Protein AF-A0A969IBN7-F1 (afdb_monomer_lite)

Secondary structure (DSSP, 8-state):
-HHHH--STT--PPP-TT-GGGGGGT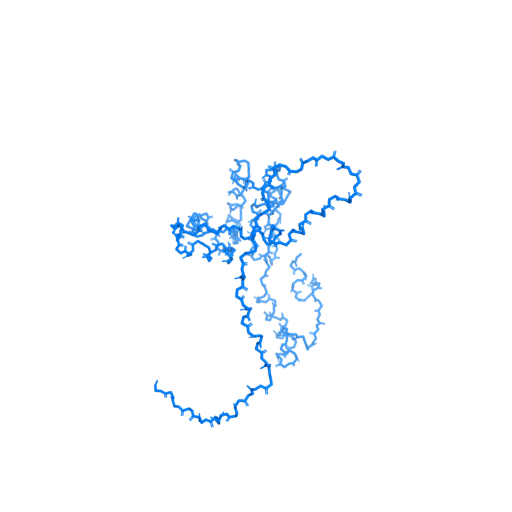SS-HHHHHHHHHHH---EEEE-SHHHHHTHHHHHT-TT--EEEE-HHHHHHHTT-TT-TTSHHHHHHHHHHHHHHHHTT-EEEEE--TTTHHHHHHTT--EEE--HHHHHHHHS----SS-------HHHHTPPPPPPPPTT------S-------PPPPPPPPPTT-------------

pLDDT: mean 79.29, std 23.89, range [29.98, 98.62]

Sequence (206 aa):
AVAAVKFGPGAARGLAAGTRPDKWGLGAKMADFTAAANAQSLVCVQIEHEEAVRNIKDILMVEGIDVFFIGPSDLSQSMGYPGNAKAPPVAKAIDETLAAIRAAGKIPGLPATADNVADVVAKGCRYIYTHVPRLIAAGAPSSSSRARLTAINWWAAYAPAAPCPAPGSRRECSQPCAATATAGAPPRAHDPRRHPKTLLQPGRWH

Structure (mmCIF, N/CA/C/O backbone):
data_AF-A0A969IBN7-F1
#
_entry.id   AF-A0A969IBN7-F1
#
loop_
_atom_site.group_PDB
_atom_site.id
_atom_site.type_symbol
_atom_site.label_atom_id
_atom_site.label_alt_id
_atom_site.label_comp_id
_atom_site.label_asym_id
_atom_site.label_entity_id
_atom_site.label_seq_id
_atom_site.pdbx_PDB_ins_code
_atom_site.Cartn_x
_atom_site.Cartn_y
_atom_site.Cartn_z
_atom_site.occupancy
_atom_site.B_iso_or_equiv
_atom_site.auth_seq_id
_atom_site.auth_comp_id
_atom_site.auth_asym_id
_atom_site.auth_atom_id
_atom_site.pdbx_PDB_model_num
ATOM 1 N N . ALA A 1 1 ? -6.282 4.443 -9.468 1.00 93.94 1 ALA A N 1
ATOM 2 C CA . ALA A 1 1 ? -4.901 3.908 -9.429 1.00 93.94 1 ALA A CA 1
ATOM 3 C C . ALA A 1 1 ? -4.691 2.781 -10.444 1.00 93.94 1 ALA A C 1
ATOM 5 O O . ALA A 1 1 ? -3.966 2.999 -11.402 1.00 93.94 1 ALA A O 1
ATOM 6 N N . VAL A 1 2 ? -5.353 1.625 -10.298 1.00 96.81 2 VAL A N 1
ATOM 7 C CA . VAL A 1 2 ? -5.152 0.433 -11.158 1.00 96.81 2 VAL A CA 1
ATOM 8 C C . VAL A 1 2 ? -5.272 0.739 -12.655 1.00 96.81 2 VAL A C 1
ATOM 10 O O . VAL A 1 2 ? -4.347 0.452 -13.412 1.00 96.81 2 VAL A O 1
ATOM 13 N N . ALA A 1 3 ? -6.352 1.409 -13.072 1.00 96.62 3 ALA A N 1
ATOM 14 C CA . ALA A 1 3 ? -6.561 1.785 -14.472 1.00 96.62 3 ALA A CA 1
ATOM 15 C C . ALA A 1 3 ? -5.402 2.616 -15.053 1.00 96.62 3 ALA A C 1
ATOM 17 O O . ALA A 1 3 ? -5.048 2.439 -16.210 1.00 96.62 3 ALA A O 1
ATOM 18 N N . ALA A 1 4 ? -4.757 3.477 -14.262 1.00 96.75 4 ALA A N 1
ATOM 19 C CA . ALA A 1 4 ? -3.632 4.289 -14.734 1.00 96.75 4 ALA A CA 1
ATOM 20 C C . ALA A 1 4 ? -2.345 3.473 -14.968 1.00 96.75 4 ALA A C 1
ATOM 22 O O . ALA A 1 4 ? -1.444 3.933 -15.666 1.00 96.75 4 ALA A O 1
ATOM 23 N N . VAL A 1 5 ? -2.243 2.272 -14.388 1.00 96.50 5 VAL A N 1
ATOM 24 C CA . VAL A 1 5 ? -1.047 1.415 -14.454 1.00 96.50 5 VAL A CA 1
ATOM 25 C C . VAL A 1 5 ? -1.176 0.319 -15.511 1.00 96.50 5 VAL A C 1
ATOM 27 O O . VAL A 1 5 ? -0.173 -0.061 -16.124 1.00 96.50 5 VAL A O 1
ATOM 30 N N . LYS A 1 6 ? -2.381 -0.213 -15.716 1.00 95.81 6 LYS A N 1
ATOM 31 C CA . LYS A 1 6 ? -2.612 -1.344 -16.621 1.00 95.81 6 LYS A CA 1
ATOM 32 C C . LYS A 1 6 ? -2.919 -0.871 -18.048 1.00 95.81 6 LYS A C 1
ATOM 34 O O . LYS A 1 6 ? -3.366 0.249 -18.259 1.00 95.81 6 LYS A O 1
ATOM 39 N N . PHE A 1 7 ? -2.666 -1.731 -19.024 1.00 95.62 7 PHE A N 1
ATOM 40 C CA . PHE A 1 7 ? -3.088 -1.610 -20.417 1.00 95.62 7 PHE A CA 1
ATOM 41 C C . PHE A 1 7 ? -4.356 -2.432 -20.671 1.00 95.62 7 PHE A C 1
ATOM 43 O O . PHE A 1 7 ? -4.580 -3.436 -19.994 1.00 95.62 7 PHE A O 1
ATOM 50 N N . GLY A 1 8 ? -5.126 -2.059 -21.693 1.00 93.00 8 GLY A N 1
ATOM 51 C CA . GLY A 1 8 ? -6.311 -2.794 -22.148 1.00 93.00 8 GLY A CA 1
ATOM 52 C C . GLY A 1 8 ? -7.618 -2.010 -21.978 1.00 93.00 8 GLY A C 1
ATOM 53 O O . GLY A 1 8 ? -7.596 -0.868 -21.513 1.00 93.00 8 GLY A O 1
ATOM 54 N N . PRO A 1 9 ? -8.760 -2.596 -22.378 1.00 91.06 9 PRO A N 1
ATOM 55 C CA . PRO A 1 9 ? -10.070 -1.963 -22.240 1.00 91.06 9 PRO A CA 1
ATOM 56 C C . PRO A 1 9 ? -10.361 -1.554 -20.790 1.00 91.06 9 PRO A C 1
ATOM 58 O O . PRO A 1 9 ? -10.109 -2.321 -19.865 1.00 91.06 9 PRO A O 1
ATOM 61 N N . GLY A 1 10 ? -10.875 -0.338 -20.588 1.00 84.88 10 GLY A N 1
ATOM 62 C CA . GLY A 1 10 ? -11.151 0.208 -19.251 1.00 84.88 10 GLY A CA 1
ATOM 63 C C . GLY A 1 10 ? -9.916 0.698 -18.484 1.00 84.88 10 GLY A C 1
ATOM 64 O O . GLY A 1 10 ? -10.054 1.262 -17.399 1.00 84.88 10 GLY A O 1
ATOM 65 N N . ALA A 1 11 ? -8.714 0.536 -19.043 1.00 92.75 11 ALA A N 1
ATOM 66 C CA . ALA A 1 11 ? -7.499 1.110 -18.495 1.00 92.75 11 ALA A CA 1
ATOM 67 C C . ALA A 1 11 ? -7.179 2.473 -19.135 1.00 92.75 11 ALA A C 1
ATOM 69 O O . ALA A 1 11 ? -7.602 2.783 -20.246 1.00 92.75 11 ALA A O 1
ATOM 70 N N . ALA A 1 12 ? -6.427 3.299 -18.415 1.00 93.94 12 ALA A N 1
ATOM 71 C CA . ALA A 1 12 ? -6.080 4.670 -18.779 1.00 93.94 12 ALA A CA 1
ATOM 72 C C . ALA A 1 12 ? -4.603 4.835 -19.181 1.00 93.94 12 ALA A C 1
ATOM 74 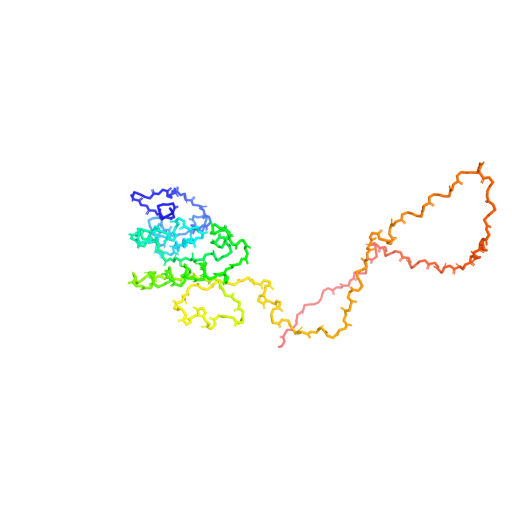O O . ALA A 1 12 ? -4.184 5.935 -19.542 1.00 93.94 12 ALA A O 1
ATOM 75 N N . ARG A 1 13 ? -3.787 3.772 -19.116 1.00 94.88 13 ARG A N 1
ATOM 76 C CA . ARG A 1 13 ? -2.380 3.849 -19.522 1.00 94.88 13 ARG A CA 1
ATOM 77 C C . ARG A 1 13 ? -2.255 3.935 -21.043 1.00 94.88 13 ARG A C 1
ATOM 79 O O . ARG A 1 13 ? -2.612 3.002 -21.759 1.00 94.88 13 ARG A O 1
ATOM 86 N N . GLY A 1 14 ? -1.690 5.041 -21.521 1.00 92.75 14 GLY A N 1
ATOM 87 C CA . GLY A 1 14 ? -1.411 5.254 -22.940 1.00 92.75 14 GLY A CA 1
ATOM 88 C C . GLY A 1 14 ? -0.326 4.320 -23.482 1.00 92.75 14 GLY A C 1
ATOM 89 O O . GLY A 1 14 ? 0.664 4.036 -22.803 1.00 92.75 14 GLY A O 1
ATOM 90 N N . LEU A 1 15 ? -0.508 3.866 -24.722 1.00 92.12 15 LEU A N 1
ATOM 91 C CA . LEU A 1 15 ? 0.471 3.064 -25.453 1.00 92.12 15 LEU A CA 1
ATOM 92 C C . LEU A 1 15 ? 1.469 3.967 -26.174 1.00 92.12 15 LEU A C 1
ATOM 94 O O . LEU A 1 15 ? 1.078 4.862 -26.919 1.00 92.12 15 LEU A O 1
ATOM 98 N N . ALA A 1 16 ? 2.758 3.700 -25.978 1.00 89.00 16 ALA A N 1
ATOM 99 C CA . ALA A 1 16 ? 3.836 4.401 -26.661 1.00 89.00 16 ALA A CA 1
ATOM 100 C C . ALA A 1 16 ? 4.970 3.424 -26.994 1.00 89.00 16 ALA A C 1
ATOM 102 O O . ALA A 1 16 ? 5.594 2.851 -26.095 1.00 89.00 16 ALA A O 1
ATOM 103 N N . ALA A 1 17 ? 5.226 3.251 -28.292 1.00 84.94 17 ALA A N 1
ATOM 104 C CA . ALA A 1 17 ? 6.356 2.475 -28.789 1.00 84.94 17 ALA A CA 1
ATOM 105 C C . ALA A 1 17 ? 7.671 3.224 -28.555 1.00 84.94 17 ALA A C 1
ATOM 107 O O . ALA A 1 17 ? 7.696 4.456 -28.537 1.00 84.94 17 ALA A O 1
ATOM 108 N N . GLY A 1 18 ? 8.770 2.488 -28.386 1.00 87.56 18 GLY A N 1
ATOM 109 C CA . GLY A 1 18 ? 10.085 3.124 -28.310 1.00 87.56 18 GLY A CA 1
ATOM 110 C C . GLY A 1 18 ? 10.396 3.761 -26.956 1.00 87.56 18 GLY A C 1
ATOM 111 O O . GLY A 1 18 ? 11.328 4.548 -26.859 1.00 87.56 18 GLY A O 1
ATOM 112 N N . THR A 1 19 ? 9.634 3.458 -25.904 1.00 93.19 19 THR A N 1
ATOM 113 C CA . THR A 1 19 ? 9.868 4.008 -24.559 1.00 93.19 19 THR A CA 1
ATOM 114 C C . THR A 1 19 ? 10.886 3.178 -23.771 1.00 93.19 19 THR A C 1
ATOM 116 O O . THR A 1 19 ? 11.180 2.033 -24.114 1.00 93.19 19 THR A O 1
ATOM 119 N N . ARG A 1 20 ? 11.429 3.732 -22.674 1.00 95.19 20 ARG A N 1
ATOM 120 C CA . ARG A 1 20 ? 12.401 3.028 -21.813 1.00 95.19 20 ARG A CA 1
ATOM 121 C C . ARG A 1 20 ? 11.903 1.652 -21.343 1.00 95.19 20 ARG A C 1
ATOM 123 O O . ARG A 1 20 ? 12.692 0.711 -21.408 1.00 95.19 20 ARG A O 1
ATOM 130 N N . PRO A 1 21 ? 10.645 1.498 -20.874 1.00 91.94 21 PRO A N 1
ATOM 131 C CA . PRO A 1 21 ? 10.134 0.189 -20.464 1.00 91.94 21 PRO A CA 1
ATOM 132 C C . PRO A 1 21 ? 10.072 -0.824 -21.615 1.00 91.94 21 PRO A C 1
ATOM 134 O O . PRO A 1 21 ? 10.273 -2.010 -21.385 1.00 91.94 21 PRO A O 1
ATOM 137 N N . ASP A 1 22 ? 9.864 -0.349 -22.844 1.00 91.50 22 ASP A N 1
ATOM 138 C CA . ASP A 1 22 ? 9.859 -1.137 -24.084 1.00 91.50 22 ASP A CA 1
ATOM 139 C C . ASP A 1 22 ? 11.272 -1.283 -24.699 1.00 91.50 22 ASP A C 1
ATOM 141 O O . ASP A 1 22 ? 11.450 -1.518 -25.892 1.00 91.50 22 ASP A O 1
ATOM 145 N N . LYS A 1 23 ? 12.327 -1.091 -23.893 1.00 93.31 23 LYS A N 1
ATOM 146 C CA . LYS A 1 23 ? 13.735 -1.158 -24.328 1.00 93.31 23 LYS A CA 1
ATOM 147 C C . LYS A 1 23 ? 14.023 -0.303 -25.571 1.00 93.31 23 LYS A C 1
ATOM 149 O O . LYS A 1 23 ? 14.736 -0.736 -26.472 1.00 93.31 23 LYS A O 1
ATOM 154 N N . TRP A 1 24 ? 13.454 0.900 -25.628 1.00 92.81 24 TRP A N 1
ATOM 155 C CA . TRP A 1 24 ? 13.601 1.817 -26.764 1.00 92.81 24 TRP A CA 1
ATOM 156 C C . TRP A 1 24 ? 13.108 1.237 -28.100 1.00 92.81 24 TRP A C 1
ATOM 158 O O . TRP A 1 24 ? 13.613 1.598 -29.158 1.00 92.81 24 TRP A O 1
ATOM 168 N N . GLY A 1 25 ? 12.118 0.336 -28.064 1.00 89.06 25 GLY A N 1
ATOM 169 C CA . GLY A 1 25 ? 11.551 -0.298 -29.260 1.00 89.06 25 GLY A CA 1
ATOM 170 C C . GLY A 1 25 ? 12.380 -1.475 -29.775 1.00 89.06 25 GLY A C 1
ATOM 171 O O . GLY A 1 25 ? 12.027 -2.086 -30.777 1.00 89.06 25 GLY A O 1
ATOM 172 N N . LEU A 1 26 ? 13.461 -1.821 -29.068 1.00 92.69 26 LEU A N 1
ATOM 173 C CA . LEU A 1 26 ? 14.244 -3.044 -29.270 1.00 92.69 26 LEU A CA 1
ATOM 174 C C . LEU A 1 26 ? 13.700 -4.208 -28.417 1.00 92.69 26 LEU A C 1
ATOM 176 O O . LEU A 1 26 ? 14.365 -5.230 -28.243 1.00 92.69 26 LEU A O 1
ATOM 180 N N . GLY A 1 27 ? 12.533 -4.005 -27.800 1.00 87.06 27 GLY A N 1
ATOM 181 C CA . GLY A 1 27 ? 11.849 -4.949 -26.933 1.00 87.06 27 GLY A CA 1
ATOM 182 C C . GLY A 1 27 ? 11.072 -6.031 -27.682 1.00 87.06 27 GLY A C 1
ATOM 183 O O . GLY A 1 27 ? 11.338 -6.357 -28.837 1.00 87.06 27 GLY A O 1
ATOM 184 N N . ALA A 1 28 ? 10.117 -6.630 -26.973 1.00 88.56 28 ALA A N 1
ATOM 185 C CA . ALA A 1 28 ? 9.192 -7.597 -27.553 1.00 88.56 28 ALA A CA 1
ATOM 186 C C . ALA A 1 28 ? 8.162 -6.895 -28.456 1.00 88.56 28 ALA A C 1
ATOM 188 O O . ALA A 1 28 ? 8.112 -5.668 -28.540 1.00 88.56 28 ALA A O 1
ATOM 189 N N . LYS A 1 29 ? 7.289 -7.667 -29.114 1.00 93.31 29 LYS A N 1
ATOM 190 C CA . LYS A 1 29 ? 6.142 -7.072 -29.811 1.00 93.31 29 LYS A CA 1
ATOM 191 C C . LYS A 1 29 ? 5.269 -6.329 -28.801 1.00 93.31 29 LYS A C 1
ATOM 193 O O . LYS A 1 29 ? 5.139 -6.755 -27.656 1.00 93.31 29 LYS A O 1
ATOM 198 N N . MET A 1 30 ? 4.607 -5.262 -29.247 1.00 92.00 30 MET A N 1
ATOM 199 C CA . MET A 1 30 ? 3.798 -4.414 -28.362 1.00 92.00 30 MET A CA 1
ATOM 200 C C . MET A 1 30 ? 2.735 -5.207 -27.582 1.00 92.00 30 MET A C 1
ATOM 202 O O . MET A 1 30 ? 2.533 -4.965 -26.397 1.00 92.00 30 MET A O 1
ATOM 206 N N . ALA A 1 31 ? 2.103 -6.205 -28.210 1.00 93.19 31 ALA A N 1
ATOM 207 C CA . ALA A 1 31 ? 1.153 -7.089 -27.531 1.00 93.19 31 ALA A CA 1
ATOM 208 C C . ALA A 1 31 ? 1.805 -7.832 -26.347 1.00 93.19 31 ALA A C 1
ATOM 210 O O . ALA A 1 31 ? 1.306 -7.758 -25.224 1.00 93.19 31 ALA A O 1
ATOM 211 N N . ASP A 1 32 ? 2.966 -8.449 -26.572 1.00 93.88 32 ASP A N 1
ATOM 212 C CA . ASP A 1 32 ? 3.718 -9.174 -25.542 1.00 93.88 32 ASP A CA 1
ATOM 213 C C . ASP A 1 32 ? 4.205 -8.228 -24.437 1.00 93.88 32 ASP A C 1
ATOM 215 O O . ASP A 1 32 ? 4.109 -8.547 -23.252 1.00 93.88 32 ASP A O 1
ATOM 219 N N . PHE A 1 33 ? 4.675 -7.033 -24.813 1.00 94.31 33 PHE A N 1
ATOM 220 C CA . PHE A 1 33 ? 5.078 -5.997 -23.866 1.00 94.31 33 PHE A CA 1
ATOM 221 C C . PHE A 1 33 ? 3.917 -5.588 -22.957 1.00 94.31 33 PHE A C 1
ATOM 223 O O . PHE A 1 33 ? 4.084 -5.557 -21.742 1.00 94.31 33 PHE A O 1
ATOM 230 N N . THR A 1 34 ? 2.738 -5.292 -23.511 1.00 95.00 34 THR A N 1
ATOM 231 C CA . THR A 1 34 ? 1.587 -4.855 -22.703 1.00 95.00 34 THR A CA 1
ATOM 232 C C . THR A 1 34 ? 1.102 -5.943 -21.749 1.00 95.00 34 THR A C 1
ATOM 234 O O . THR A 1 34 ? 0.816 -5.646 -20.587 1.00 95.00 34 THR A O 1
ATOM 237 N N . ALA A 1 35 ? 1.083 -7.204 -22.194 1.00 94.94 35 ALA A N 1
ATOM 238 C CA . ALA A 1 35 ? 0.742 -8.346 -21.353 1.00 94.94 35 ALA A CA 1
ATOM 239 C C . ALA A 1 35 ? 1.764 -8.538 -20.219 1.00 94.94 35 ALA A C 1
ATOM 241 O O . ALA A 1 35 ? 1.383 -8.622 -19.049 1.00 94.94 35 ALA A O 1
ATOM 242 N N . ALA A 1 36 ? 3.062 -8.523 -20.542 1.00 94.88 36 ALA A N 1
ATOM 243 C CA . ALA A 1 36 ? 4.133 -8.631 -19.554 1.00 94.88 36 ALA A CA 1
ATOM 244 C C . ALA A 1 36 ? 4.115 -7.457 -18.565 1.00 94.88 36 ALA A C 1
ATOM 246 O O . ALA A 1 36 ? 4.169 -7.664 -17.355 1.00 94.88 36 ALA A O 1
ATOM 247 N N . ALA A 1 37 ? 3.960 -6.227 -19.057 1.00 94.94 37 ALA A N 1
ATOM 248 C CA . ALA A 1 37 ? 3.874 -5.033 -18.229 1.00 94.94 37 ALA A CA 1
ATOM 249 C C . ALA A 1 37 ? 2.677 -5.102 -17.274 1.00 94.94 37 ALA A C 1
ATOM 251 O O . ALA A 1 37 ? 2.823 -4.756 -16.103 1.00 94.94 37 ALA A O 1
ATOM 252 N N . ASN A 1 38 ? 1.517 -5.585 -17.723 1.00 95.88 38 ASN A N 1
ATOM 253 C CA . ASN A 1 38 ? 0.363 -5.788 -16.850 1.00 95.88 38 ASN A CA 1
ATOM 254 C C . ASN A 1 38 ? 0.639 -6.815 -15.749 1.00 95.88 38 ASN A C 1
ATOM 256 O O . ASN A 1 38 ? 0.287 -6.556 -14.596 1.00 95.88 38 ASN A O 1
ATOM 260 N N . ALA A 1 39 ? 1.283 -7.933 -16.088 1.00 95.56 39 ALA A N 1
ATOM 261 C CA . ALA A 1 39 ? 1.615 -9.000 -15.145 1.00 95.56 39 ALA A CA 1
ATOM 262 C C . ALA A 1 39 ? 2.719 -8.607 -14.145 1.00 95.56 39 ALA A C 1
ATOM 264 O O . ALA A 1 39 ? 2.734 -9.098 -13.022 1.00 95.56 39 ALA A O 1
ATOM 265 N N . GLN A 1 40 ? 3.638 -7.723 -14.542 1.00 95.38 40 GLN A N 1
ATOM 266 C CA . GLN A 1 40 ? 4.817 -7.346 -13.752 1.00 95.38 40 GLN A CA 1
ATOM 267 C C . GLN A 1 40 ? 4.677 -6.004 -13.022 1.00 95.38 40 GLN A C 1
ATOM 269 O O . GLN A 1 40 ? 5.515 -5.670 -12.186 1.00 95.38 40 GLN A O 1
ATOM 274 N N . SER A 1 41 ? 3.651 -5.208 -13.331 1.00 95.81 41 SER A N 1
ATOM 275 C CA . SER A 1 41 ? 3.419 -3.934 -12.643 1.00 95.81 41 SER A CA 1
ATOM 276 C C . SER A 1 41 ? 2.704 -4.160 -11.318 1.00 95.81 41 SER A C 1
ATOM 278 O O . SER A 1 41 ? 1.550 -4.593 -11.321 1.00 95.81 41 SER A O 1
ATOM 280 N N . LEU A 1 42 ? 3.363 -3.779 -10.224 1.00 96.31 42 LEU A N 1
ATOM 281 C CA . LEU A 1 42 ? 2.811 -3.783 -8.871 1.00 96.31 42 LEU A CA 1
ATOM 282 C C . LEU A 1 42 ? 2.035 -2.488 -8.591 1.00 96.31 42 LEU A C 1
ATOM 284 O O . LEU A 1 42 ? 2.550 -1.389 -8.807 1.00 96.31 42 LEU A O 1
ATOM 288 N N . VAL A 1 43 ? 0.813 -2.613 -8.076 1.00 98.00 43 VAL A N 1
ATOM 289 C CA . VAL A 1 43 ? -0.011 -1.503 -7.589 1.00 98.00 43 VAL A CA 1
ATOM 290 C C . VAL A 1 43 ? -0.060 -1.550 -6.065 1.00 98.00 43 VAL A C 1
ATOM 292 O O . VAL A 1 43 ? -0.718 -2.399 -5.466 1.00 98.00 43 VAL A O 1
ATOM 295 N N . CYS A 1 44 ? 0.629 -0.601 -5.439 1.00 98.06 44 CYS A N 1
ATOM 296 C CA . CYS A 1 44 ? 0.596 -0.372 -3.999 1.00 98.06 44 CYS A CA 1
ATOM 297 C C . CYS A 1 44 ? -0.225 0.887 -3.711 1.00 98.06 44 CYS A C 1
ATOM 299 O O . CYS A 1 44 ? 0.028 1.931 -4.317 1.00 98.06 44 CYS A O 1
ATOM 301 N N . VAL A 1 45 ? -1.197 0.798 -2.804 1.00 98.19 45 VAL A N 1
ATOM 302 C CA . VAL A 1 45 ? -1.969 1.954 -2.327 1.00 98.19 45 VAL A CA 1
ATOM 303 C C . VAL A 1 45 ? -1.604 2.272 -0.885 1.00 98.19 45 VAL A C 1
ATOM 305 O O . VAL A 1 45 ? -1.397 1.360 -0.083 1.00 98.19 45 VAL A O 1
ATOM 308 N N . GLN A 1 46 ? -1.539 3.562 -0.558 1.00 98.19 46 GLN A N 1
ATOM 309 C CA . GLN A 1 46 ? -1.318 4.021 0.808 1.00 98.19 46 GLN A CA 1
ATOM 310 C C . GLN A 1 46 ? -2.652 4.277 1.513 1.00 98.19 46 GLN A C 1
ATOM 312 O O . GLN A 1 46 ? -3.500 5.018 1.021 1.00 98.19 46 GLN A O 1
ATOM 317 N N . ILE A 1 47 ? -2.827 3.656 2.674 1.00 98.44 47 ILE A N 1
ATOM 318 C CA . ILE A 1 47 ? -3.922 3.866 3.614 1.00 98.44 47 ILE A CA 1
ATOM 319 C C . ILE A 1 47 ? -3.368 4.758 4.722 1.00 98.44 47 ILE A C 1
ATOM 321 O O . ILE A 1 47 ? -2.770 4.291 5.690 1.00 98.44 47 ILE A O 1
ATOM 325 N N . GLU A 1 48 ? -3.484 6.064 4.521 1.00 97.62 48 GLU A N 1
ATOM 326 C CA . GLU A 1 48 ? -2.796 7.067 5.345 1.00 97.62 48 GLU A CA 1
ATOM 327 C C . GLU A 1 48 ? -3.702 8.232 5.758 1.00 97.62 48 GLU A C 1
ATOM 329 O O . GLU A 1 48 ? -3.246 9.262 6.243 1.00 97.62 48 GLU A O 1
ATOM 334 N N . HIS A 1 49 ? -5.009 8.060 5.575 1.00 98.31 49 HIS A N 1
ATOM 335 C CA . HIS A 1 49 ? -6.019 9.026 5.977 1.00 98.31 49 HIS A CA 1
ATOM 336 C C . HIS A 1 49 ? -7.122 8.325 6.764 1.00 98.31 49 HIS A C 1
ATOM 338 O O . HIS A 1 49 ? -7.506 7.203 6.425 1.00 98.31 49 HIS A O 1
ATOM 344 N N . GLU A 1 50 ? -7.670 8.988 7.781 1.00 98.06 50 GLU A N 1
ATOM 345 C CA . GLU A 1 50 ? -8.751 8.435 8.606 1.00 98.06 50 GLU A CA 1
ATOM 346 C C . GLU A 1 50 ? -9.958 7.994 7.753 1.00 98.06 50 GLU A C 1
ATOM 348 O O . GLU A 1 50 ? -10.552 6.942 7.985 1.00 98.06 50 GLU A O 1
ATOM 353 N N . GLU A 1 51 ? -10.282 8.749 6.702 1.00 98.38 51 GLU A N 1
ATOM 354 C CA . GLU A 1 51 ? -11.332 8.382 5.749 1.00 98.38 51 GLU A CA 1
ATOM 355 C C . GLU A 1 51 ? -11.033 7.075 5.001 1.00 98.38 51 GLU A C 1
ATOM 357 O O . GLU A 1 51 ? -11.927 6.250 4.819 1.00 98.38 51 GLU A O 1
ATOM 362 N N . ALA A 1 52 ? -9.776 6.838 4.619 1.00 98.12 52 ALA A N 1
ATOM 363 C CA . ALA A 1 52 ? -9.381 5.593 3.967 1.00 98.12 52 ALA A CA 1
ATOM 364 C C . ALA A 1 52 ? -9.511 4.393 4.920 1.00 98.12 52 ALA A C 1
ATOM 366 O O . ALA A 1 52 ? -9.929 3.318 4.495 1.00 98.12 52 ALA A O 1
ATOM 367 N N . VAL A 1 53 ? -9.219 4.583 6.213 1.00 98.31 53 VAL A N 1
ATOM 368 C CA . VAL A 1 53 ? -9.444 3.556 7.244 1.00 98.31 53 VAL A CA 1
ATOM 369 C C . VAL A 1 53 ? -10.935 3.242 7.383 1.00 98.31 53 VAL A C 1
ATOM 371 O O . VAL A 1 53 ? -11.311 2.071 7.403 1.00 98.31 53 VAL A O 1
ATOM 374 N N . ARG A 1 54 ? -11.808 4.261 7.408 1.00 98.19 54 ARG A N 1
ATOM 375 C CA . ARG A 1 54 ? -13.269 4.056 7.460 1.00 98.19 54 ARG A CA 1
ATOM 376 C C . ARG A 1 54 ? -13.798 3.289 6.245 1.00 98.19 54 ARG A C 1
ATOM 378 O O . ARG A 1 54 ? -14.661 2.430 6.401 1.00 98.19 54 ARG A O 1
ATOM 385 N N . ASN A 1 55 ? -13.241 3.556 5.066 1.00 98.31 55 ASN A N 1
ATOM 386 C CA . ASN A 1 55 ? -13.647 2.940 3.801 1.00 98.31 55 ASN A CA 1
ATOM 387 C C . ASN A 1 55 ? -12.843 1.677 3.442 1.00 98.31 55 ASN A C 1
ATOM 389 O O . ASN A 1 55 ? -12.929 1.195 2.313 1.00 98.31 55 ASN A O 1
ATOM 393 N N . ILE A 1 56 ? -12.064 1.110 4.373 1.00 98.31 56 ILE A N 1
ATOM 394 C CA . ILE A 1 56 ? -11.119 0.027 4.060 1.00 98.31 56 ILE A CA 1
ATOM 395 C C . ILE A 1 56 ? -11.786 -1.172 3.379 1.00 98.31 56 ILE A C 1
ATOM 397 O O . ILE A 1 56 ? -11.211 -1.749 2.461 1.00 98.31 56 ILE A O 1
ATOM 401 N N . LYS A 1 57 ? -13.016 -1.524 3.775 1.00 97.50 57 LYS A N 1
ATOM 402 C CA . LYS A 1 57 ? -13.755 -2.653 3.192 1.00 97.50 57 LYS A CA 1
ATOM 403 C C . LYS A 1 57 ? -13.976 -2.474 1.693 1.00 97.50 57 LYS A C 1
ATOM 405 O O . LYS A 1 57 ? -13.705 -3.403 0.943 1.00 97.50 57 LYS A O 1
ATOM 410 N N . ASP A 1 58 ? -14.380 -1.284 1.264 1.00 98.19 58 ASP A N 1
ATOM 411 C CA . ASP A 1 58 ? -14.635 -0.994 -0.148 1.00 98.19 58 ASP A CA 1
ATOM 412 C C . ASP A 1 58 ? -13.327 -0.947 -0.943 1.00 98.19 58 ASP A C 1
ATOM 414 O O . ASP A 1 58 ? -13.244 -1.476 -2.050 1.00 98.19 58 ASP A O 1
ATOM 418 N N . ILE A 1 59 ? -12.264 -0.391 -0.352 1.00 98.31 59 ILE A N 1
ATOM 419 C CA . ILE A 1 59 ? -10.939 -0.338 -0.987 1.00 98.31 59 ILE A CA 1
ATOM 420 C C . ILE A 1 59 ? -10.389 -1.760 -1.202 1.00 98.31 59 ILE A C 1
ATOM 422 O O . ILE A 1 59 ? -9.810 -2.037 -2.253 1.00 98.31 59 ILE A O 1
ATOM 426 N N . LEU A 1 60 ? -10.603 -2.687 -0.258 1.00 98.31 60 LEU A N 1
ATOM 427 C CA . LEU A 1 60 ? -10.180 -4.093 -0.378 1.00 98.31 60 LEU A CA 1
ATOM 428 C C . LEU A 1 60 ? -10.882 -4.848 -1.519 1.00 98.31 6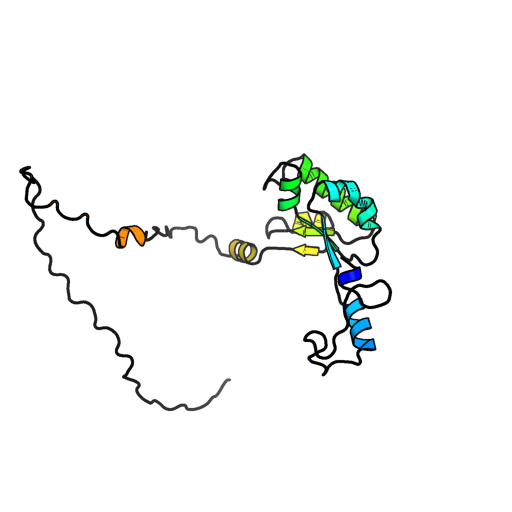0 LEU A C 1
ATOM 430 O O . LEU A 1 60 ? -10.323 -5.826 -2.025 1.00 98.31 60 LEU A O 1
ATOM 434 N N . MET A 1 61 ? -12.071 -4.396 -1.931 1.00 97.75 61 MET A N 1
ATOM 435 C CA . MET A 1 61 ? -12.828 -4.983 -3.042 1.00 97.75 61 MET A CA 1
ATOM 436 C C . MET A 1 61 ? -12.298 -4.562 -4.417 1.00 97.75 61 MET A C 1
ATOM 438 O O . MET A 1 61 ? -12.662 -5.171 -5.420 1.00 97.75 61 MET A O 1
ATOM 442 N N . VAL A 1 62 ? -11.431 -3.547 -4.492 1.00 97.06 62 VAL A N 1
ATOM 443 C CA . VAL A 1 62 ? -10.884 -3.078 -5.768 1.00 97.06 62 VAL A CA 1
ATOM 444 C C . VAL A 1 62 ? -9.902 -4.105 -6.332 1.00 97.06 62 VAL A C 1
ATOM 446 O O . VAL A 1 62 ? -8.841 -4.385 -5.765 1.00 97.06 62 VAL A O 1
ATOM 449 N N . GLU A 1 63 ? -10.243 -4.654 -7.494 1.00 94.69 63 GLU A N 1
ATOM 450 C CA . GLU A 1 63 ? -9.395 -5.600 -8.210 1.00 94.69 63 GLU A CA 1
ATOM 451 C C . GLU A 1 63 ? -8.131 -4.936 -8.768 1.00 94.69 63 GLU A C 1
ATOM 453 O O . GLU A 1 63 ? -8.136 -3.788 -9.210 1.00 94.69 63 GLU A O 1
ATOM 458 N N . GLY A 1 64 ? -7.025 -5.685 -8.763 1.00 95.06 64 GLY A N 1
ATOM 459 C CA . GLY A 1 64 ? -5.739 -5.236 -9.299 1.00 95.06 64 GLY A CA 1
ATOM 460 C C . GLY A 1 64 ? -4.897 -4.368 -8.360 1.00 95.06 64 GLY A C 1
ATOM 461 O O . GLY A 1 64 ? -3.850 -3.890 -8.793 1.00 95.06 64 GLY A O 1
ATOM 462 N N . ILE A 1 65 ? -5.320 -4.160 -7.105 1.00 98.06 65 ILE A N 1
ATOM 463 C CA . ILE A 1 65 ? -4.444 -3.664 -6.032 1.00 98.06 65 ILE A CA 1
ATOM 464 C C . ILE A 1 65 ? -3.697 -4.852 -5.419 1.00 98.06 65 ILE A C 1
ATOM 466 O O . ILE A 1 65 ? -4.320 -5.797 -4.928 1.00 98.06 65 ILE A O 1
ATOM 470 N N . ASP A 1 66 ? -2.368 -4.778 -5.417 1.00 97.31 66 ASP A N 1
ATOM 471 C CA . ASP A 1 66 ? -1.497 -5.846 -4.924 1.00 97.31 66 ASP A CA 1
ATOM 472 C C . ASP A 1 66 ? -1.144 -5.659 -3.443 1.00 97.31 66 ASP A C 1
ATOM 474 O O . ASP A 1 66 ? -1.143 -6.622 -2.677 1.00 97.31 66 ASP A O 1
ATOM 478 N N . VAL A 1 67 ? -0.854 -4.419 -3.028 1.00 98.31 67 VAL A N 1
ATOM 479 C CA . VAL A 1 67 ? -0.386 -4.087 -1.672 1.00 98.31 67 VAL A CA 1
ATOM 480 C C . VAL A 1 67 ? -1.212 -2.954 -1.073 1.00 98.31 67 VAL A C 1
ATOM 482 O O . VAL A 1 67 ? -1.424 -1.920 -1.706 1.00 98.31 67 VAL A O 1
ATOM 485 N N . PHE A 1 68 ? -1.612 -3.141 0.182 1.00 98.62 68 PHE A N 1
ATOM 486 C CA . PHE A 1 68 ? -2.310 -2.159 1.004 1.00 98.62 68 PHE A CA 1
ATOM 487 C C . PHE A 1 68 ? -1.351 -1.710 2.103 1.00 98.62 68 PHE A C 1
ATOM 489 O O . PHE A 1 68 ? -1.174 -2.379 3.124 1.00 98.62 68 PHE A O 1
ATOM 496 N N . PHE A 1 69 ? -0.652 -0.613 1.840 1.00 98.62 69 PHE A N 1
ATOM 497 C CA . PHE A 1 69 ? 0.396 -0.098 2.705 1.00 98.62 69 PHE A CA 1
ATOM 498 C C . PHE A 1 69 ? -0.177 0.946 3.655 1.00 98.62 69 PHE A C 1
ATOM 500 O O . PHE A 1 69 ? -0.835 1.873 3.209 1.00 98.62 69 PHE A O 1
ATOM 507 N N . ILE A 1 70 ? 0.076 0.842 4.954 1.00 98.44 70 ILE A N 1
ATOM 508 C CA . ILE A 1 70 ? -0.353 1.858 5.919 1.00 98.44 70 ILE A CA 1
ATOM 509 C C . ILE A 1 70 ? 0.800 2.829 6.152 1.00 98.44 70 ILE A C 1
ATOM 511 O O . ILE A 1 70 ? 1.889 2.400 6.534 1.00 98.44 70 ILE A O 1
ATOM 515 N N . GLY A 1 71 ? 0.550 4.125 5.950 1.00 97.12 71 GLY A N 1
ATOM 516 C CA . GLY A 1 71 ? 1.486 5.215 6.236 1.00 97.12 71 GLY A CA 1
ATOM 517 C C . GLY A 1 71 ? 1.234 5.799 7.631 1.00 97.12 71 GLY A C 1
ATOM 518 O O . GLY A 1 71 ? 0.346 6.636 7.774 1.00 97.12 71 GLY A O 1
ATOM 519 N N . PRO A 1 72 ? 1.969 5.400 8.691 1.00 96.75 72 PRO A N 1
ATOM 520 C CA . PRO A 1 72 ? 1.587 5.738 10.063 1.00 96.75 72 PRO A CA 1
ATOM 521 C C . PRO A 1 72 ? 1.777 7.220 10.393 1.00 96.75 72 PRO A C 1
ATOM 523 O O . PRO A 1 72 ? 1.036 7.757 11.211 1.00 96.75 72 PRO A O 1
ATOM 526 N N . SER A 1 73 ? 2.761 7.880 9.770 1.00 95.19 73 SER A N 1
ATOM 527 C CA . SER A 1 73 ? 3.025 9.309 9.966 1.00 95.19 73 SER A CA 1
ATOM 528 C C . SER A 1 73 ? 1.847 10.152 9.481 1.00 95.19 73 SER A C 1
ATOM 530 O O . SER A 1 73 ? 1.257 10.884 10.275 1.00 95.19 73 SER A O 1
ATOM 532 N N . ASP A 1 74 ? 1.453 9.986 8.221 1.00 97.44 74 ASP A N 1
ATOM 533 C CA . ASP A 1 74 ? 0.348 10.733 7.621 1.00 97.44 74 ASP A CA 1
ATOM 534 C C . ASP A 1 74 ? -1.009 10.314 8.208 1.00 97.44 74 ASP A C 1
ATOM 536 O O . ASP A 1 74 ? -1.839 11.176 8.502 1.00 97.44 74 ASP A O 1
ATOM 540 N N . LEU A 1 75 ? -1.191 9.026 8.544 1.00 98.31 75 LEU A N 1
ATOM 541 C CA . LEU A 1 75 ? -2.386 8.573 9.263 1.00 98.31 75 LEU A CA 1
ATOM 542 C C . LEU A 1 75 ? -2.510 9.280 10.613 1.00 98.31 75 LEU A C 1
ATOM 544 O O . LEU A 1 75 ? -3.567 9.828 10.922 1.00 98.31 75 LEU A O 1
ATOM 548 N N . SER A 1 76 ? -1.423 9.327 11.389 1.00 98.31 76 SER A N 1
ATOM 549 C CA . SER A 1 76 ? -1.418 10.016 12.679 1.00 98.31 76 SER A CA 1
ATOM 550 C C . SER A 1 76 ? -1.758 11.498 12.527 1.00 98.31 76 SER A C 1
ATOM 552 O O . SER A 1 76 ? -2.559 12.016 13.298 1.00 98.31 76 SER A O 1
ATOM 554 N N . GLN A 1 77 ? -1.251 12.160 11.484 1.00 98.06 77 GLN A N 1
ATOM 555 C CA . GLN A 1 77 ? -1.601 13.543 11.174 1.00 98.06 77 GLN A CA 1
ATOM 556 C C . GLN A 1 77 ? -3.086 13.702 10.827 1.00 98.06 77 GLN A C 1
ATOM 558 O O . GLN A 1 77 ? -3.735 14.584 11.384 1.00 98.06 77 GLN A O 1
ATOM 563 N N . SER A 1 78 ? -3.639 12.839 9.970 1.00 98.12 78 SER A N 1
ATOM 564 C CA . SER A 1 78 ? -5.057 12.895 9.584 1.00 98.12 78 SER A CA 1
ATOM 565 C C . SER A 1 78 ? -6.015 12.686 10.761 1.00 98.12 78 SER A C 1
ATOM 567 O O . SER A 1 78 ? -7.097 13.260 10.780 1.00 98.12 78 SER A O 1
ATOM 569 N N . MET A 1 79 ? -5.594 11.911 11.764 1.00 98.19 79 MET A N 1
ATOM 570 C CA . MET A 1 79 ? -6.374 11.609 12.966 1.00 98.19 79 MET A CA 1
ATOM 571 C C . MET A 1 79 ? -6.174 12.634 14.097 1.00 98.19 79 MET A C 1
ATOM 573 O O . MET A 1 79 ? -6.694 12.439 15.193 1.00 98.19 79 MET A O 1
ATOM 577 N N . GLY A 1 80 ? -5.399 13.703 13.873 1.00 98.12 80 GLY A N 1
ATOM 578 C CA . GLY A 1 80 ? -5.144 14.747 14.875 1.00 98.12 80 GLY A CA 1
ATOM 579 C C . GLY A 1 80 ? -3.990 14.460 15.848 1.00 98.12 80 GLY A C 1
ATOM 580 O O . GLY A 1 80 ? -3.866 15.128 16.871 1.00 98.12 80 GLY A O 1
ATOM 581 N N . TYR A 1 81 ? -3.117 13.503 15.529 1.00 98.00 81 TYR A N 1
ATOM 582 C CA . TYR A 1 81 ? -1.946 13.093 16.317 1.00 98.00 81 TYR A CA 1
ATOM 583 C C . TYR A 1 81 ? -0.637 13.228 15.514 1.00 98.00 81 TYR A C 1
ATOM 585 O O . TYR A 1 81 ? 0.077 12.239 15.342 1.00 98.00 81 TYR A O 1
ATOM 593 N N . PRO A 1 82 ? -0.292 14.419 14.991 1.00 96.38 82 PRO A N 1
ATOM 594 C CA . PRO A 1 82 ? 0.813 14.585 14.047 1.00 96.38 82 PRO A CA 1
ATOM 595 C C . PRO A 1 82 ? 2.137 14.028 14.588 1.00 96.38 82 PRO A C 1
ATOM 597 O O . PRO A 1 82 ? 2.618 14.427 15.648 1.00 96.38 82 PRO A O 1
ATOM 600 N N . GLY A 1 83 ? 2.724 13.084 13.848 1.00 91.44 83 GLY A N 1
ATOM 601 C CA . GLY A 1 83 ? 3.997 12.443 14.189 1.00 91.44 83 GLY A CA 1
ATOM 602 C C . GLY A 1 83 ? 3.916 11.390 15.302 1.00 91.44 83 GLY A C 1
ATOM 603 O O . GLY A 1 83 ? 4.942 10.800 15.645 1.00 91.44 83 GLY A O 1
ATOM 604 N N . ASN A 1 84 ? 2.729 11.113 15.853 1.00 96.12 84 ASN A N 1
ATOM 605 C CA . ASN A 1 84 ? 2.538 10.157 16.941 1.00 96.12 84 ASN A CA 1
ATOM 606 C C . ASN A 1 84 ? 1.690 8.950 16.515 1.00 96.12 84 ASN A C 1
ATOM 608 O O . ASN A 1 84 ? 0.557 8.760 16.956 1.00 96.12 84 ASN A O 1
ATOM 612 N N . ALA A 1 85 ? 2.287 8.065 15.718 1.00 94.50 85 ALA A N 1
ATOM 613 C CA . ALA A 1 85 ? 1.669 6.799 15.317 1.00 94.50 85 ALA A CA 1
ATOM 614 C C . ALA A 1 85 ? 1.410 5.817 16.481 1.00 94.50 85 ALA A C 1
ATOM 616 O O . ALA A 1 85 ? 0.697 4.832 16.309 1.00 94.50 85 ALA A O 1
ATOM 617 N N . LYS A 1 86 ? 1.994 6.066 17.663 1.00 95.56 86 LYS A N 1
ATOM 618 C CA . LYS A 1 86 ? 1.791 5.255 18.875 1.00 95.56 86 LYS A CA 1
ATOM 619 C C . LYS A 1 86 ? 0.622 5.745 19.730 1.00 95.56 86 LYS A C 1
ATOM 621 O O . LYS A 1 86 ? 0.302 5.096 20.724 1.00 95.56 86 LYS A O 1
ATOM 626 N N . ALA A 1 87 ? -0.004 6.873 19.380 1.00 97.81 87 ALA A N 1
ATOM 627 C CA . ALA A 1 87 ? -1.210 7.328 20.057 1.00 97.81 87 ALA A CA 1
ATOM 628 C C . ALA A 1 87 ? -2.263 6.201 20.029 1.00 97.81 87 ALA A C 1
ATOM 630 O O . ALA A 1 87 ? -2.464 5.616 18.961 1.00 97.81 87 ALA A O 1
ATOM 631 N N . PRO A 1 88 ? -2.942 5.884 21.152 1.00 98.31 88 PRO A N 1
ATOM 632 C CA . PRO A 1 88 ? -3.834 4.725 21.219 1.00 98.31 88 PRO A CA 1
ATOM 633 C C . PRO A 1 88 ? -4.881 4.654 20.094 1.00 98.31 88 PRO A C 1
ATOM 635 O O . PRO A 1 88 ? -5.055 3.568 19.540 1.00 98.31 88 PRO A O 1
ATOM 638 N N . PRO A 1 89 ? -5.521 5.767 19.673 1.00 98.06 89 PRO A N 1
ATOM 639 C CA . PRO A 1 89 ? -6.459 5.736 18.549 1.00 98.06 89 PRO A CA 1
ATOM 640 C C . PRO A 1 89 ? -5.797 5.372 17.216 1.00 98.06 89 PRO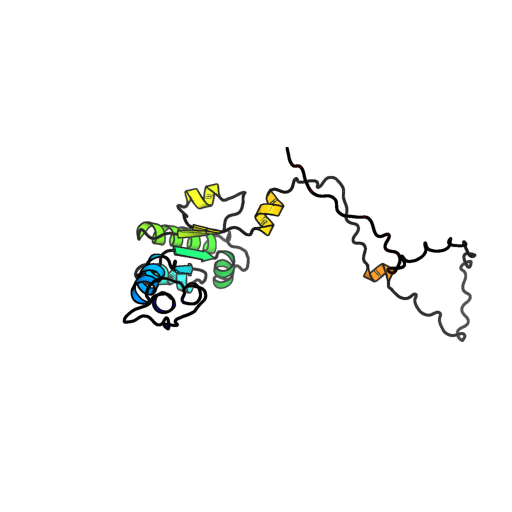 A C 1
ATOM 642 O O . PRO A 1 89 ? -6.357 4.595 16.448 1.00 98.06 89 PRO A O 1
ATOM 645 N N . VAL A 1 90 ? -4.589 5.882 16.958 1.00 98.38 90 VAL A N 1
ATOM 646 C CA . VAL A 1 90 ? -3.846 5.620 15.716 1.00 98.38 90 VAL A CA 1
ATOM 647 C C . VAL A 1 90 ? -3.326 4.186 15.690 1.00 98.38 90 VAL A C 1
ATOM 649 O O . VAL A 1 90 ? -3.510 3.485 14.701 1.00 98.38 90 VAL A O 1
ATOM 652 N N . ALA A 1 91 ? -2.729 3.717 16.788 1.00 97.81 91 ALA A N 1
ATOM 653 C CA . ALA A 1 91 ? -2.244 2.344 16.904 1.00 97.81 91 ALA A CA 1
ATOM 654 C C . ALA A 1 91 ? -3.382 1.330 16.711 1.00 97.81 91 ALA A C 1
ATOM 656 O O . ALA A 1 91 ? -3.231 0.374 15.951 1.00 97.81 91 ALA A O 1
ATOM 657 N N . LYS A 1 92 ? -4.547 1.591 17.322 1.00 98.25 92 LYS A N 1
ATOM 658 C CA . LYS A 1 92 ? -5.759 0.791 17.129 1.00 98.25 92 LYS A CA 1
ATOM 659 C C . LYS A 1 92 ? -6.203 0.781 15.664 1.00 98.25 92 LYS A C 1
ATOM 661 O O . LYS A 1 92 ? -6.419 -0.295 15.115 1.00 98.25 92 LYS A O 1
ATOM 666 N N . ALA A 1 93 ? -6.283 1.948 15.021 1.00 98.44 93 ALA A N 1
ATOM 667 C CA . ALA A 1 93 ? -6.658 2.049 13.611 1.00 98.44 93 ALA A CA 1
ATOM 668 C C . ALA A 1 93 ? -5.697 1.271 12.696 1.00 98.44 93 ALA A C 1
ATOM 670 O O . ALA A 1 93 ? -6.144 0.578 11.782 1.00 98.44 93 ALA A O 1
ATOM 671 N N . ILE A 1 94 ? -4.387 1.332 12.962 1.00 98.31 94 ILE A N 1
ATOM 672 C CA . ILE A 1 94 ? -3.377 0.546 12.242 1.00 98.31 94 ILE A CA 1
ATOM 673 C C . ILE A 1 94 ? -3.656 -0.950 12.414 1.00 98.31 94 ILE A C 1
ATOM 675 O O . ILE A 1 94 ? -3.763 -1.664 11.420 1.00 98.31 94 ILE A O 1
ATOM 679 N N . ASP A 1 95 ? -3.798 -1.430 13.649 1.00 98.12 95 ASP A N 1
ATOM 680 C CA . ASP A 1 95 ? -3.956 -2.861 13.923 1.00 98.12 95 ASP A CA 1
ATOM 681 C C . ASP A 1 95 ? -5.265 -3.429 13.347 1.00 98.12 95 ASP A C 1
ATOM 683 O O . ASP A 1 95 ? -5.255 -4.512 12.751 1.00 98.12 95 ASP A O 1
ATOM 687 N N . GLU A 1 96 ? -6.368 -2.681 13.439 1.00 98.31 96 GLU A N 1
ATOM 688 C CA . GLU A 1 96 ? -7.660 -3.039 12.837 1.00 98.31 96 GLU A CA 1
ATOM 689 C C . GLU A 1 96 ? -7.589 -3.065 11.305 1.00 98.31 96 GLU A C 1
ATOM 691 O O . GLU A 1 96 ? -8.074 -4.007 10.674 1.00 98.31 96 GLU A O 1
ATOM 696 N N . THR A 1 97 ? -6.921 -2.082 10.696 1.00 98.56 97 THR A N 1
ATOM 697 C CA . THR A 1 97 ? -6.733 -2.020 9.238 1.00 98.56 97 THR A CA 1
ATOM 698 C C . THR A 1 97 ? -5.875 -3.185 8.748 1.00 98.56 97 THR A C 1
ATOM 700 O O . THR A 1 97 ? -6.242 -3.860 7.786 1.00 98.56 97 THR A O 1
ATOM 703 N N . LEU A 1 98 ? -4.764 -3.489 9.431 1.00 98.50 98 LEU A N 1
ATOM 704 C CA . LEU A 1 98 ? -3.927 -4.648 9.111 1.00 98.50 98 LEU A CA 1
ATOM 705 C C . LEU A 1 98 ? -4.724 -5.953 9.223 1.00 98.50 98 LEU A C 1
ATOM 707 O O . LEU A 1 98 ? -4.614 -6.815 8.352 1.00 98.50 98 LEU A O 1
ATOM 711 N N . ALA A 1 99 ? -5.545 -6.100 10.267 1.00 98.31 99 ALA A N 1
ATOM 712 C CA . ALA A 1 99 ? -6.406 -7.266 10.432 1.00 98.31 99 ALA A CA 1
ATOM 713 C C . ALA A 1 99 ? -7.426 -7.403 9.295 1.00 98.31 99 ALA A C 1
ATOM 715 O O . ALA A 1 99 ? -7.571 -8.499 8.754 1.00 98.31 99 ALA A O 1
ATOM 716 N N . ALA A 1 100 ? -8.069 -6.307 8.884 1.00 98.44 100 ALA A N 1
ATOM 717 C CA . ALA A 1 100 ? -9.006 -6.299 7.763 1.00 98.44 100 ALA A CA 1
ATOM 718 C C . ALA A 1 100 ? -8.330 -6.700 6.440 1.00 98.44 100 ALA A C 1
ATOM 720 O O . ALA A 1 100 ? -8.846 -7.557 5.722 1.00 98.44 100 ALA A O 1
ATOM 721 N N . ILE A 1 101 ? -7.144 -6.149 6.151 1.00 98.56 101 ILE A N 1
ATOM 722 C CA . ILE A 1 101 ? -6.361 -6.494 4.953 1.00 98.56 101 ILE A CA 1
ATOM 723 C C . ILE A 1 101 ? -6.029 -7.994 4.939 1.00 98.56 101 ILE A C 1
ATOM 725 O O . ILE A 1 101 ? -6.241 -8.664 3.925 1.00 98.56 101 ILE A O 1
ATOM 729 N N . ARG A 1 102 ? -5.553 -8.543 6.068 1.00 98.00 102 ARG A N 1
ATOM 730 C CA . ARG A 1 102 ? -5.235 -9.977 6.186 1.00 98.00 102 ARG A CA 1
ATOM 731 C C . ARG A 1 102 ? -6.473 -10.855 6.031 1.00 98.00 102 ARG A C 1
ATOM 733 O O . ARG A 1 102 ? -6.409 -11.860 5.330 1.00 98.00 102 ARG A O 1
ATOM 740 N N . ALA A 1 103 ? -7.588 -10.479 6.655 1.00 97.94 103 ALA A N 1
ATOM 741 C CA . ALA A 1 103 ? -8.841 -11.226 6.568 1.00 97.94 103 ALA A CA 1
ATOM 742 C C . ALA A 1 103 ? -9.380 -11.295 5.129 1.00 97.94 103 ALA A C 1
ATOM 744 O O . ALA A 1 103 ? -9.958 -12.304 4.741 1.00 97.94 103 ALA A O 1
ATOM 745 N N . ALA A 1 104 ? -9.129 -10.264 4.317 1.00 97.75 104 ALA A N 1
ATOM 746 C CA . ALA A 1 104 ? -9.460 -10.245 2.893 1.00 97.75 104 ALA A CA 1
ATOM 747 C C . ALA A 1 104 ? -8.455 -11.008 2.000 1.00 97.75 104 ALA A C 1
ATOM 749 O O . ALA A 1 104 ? -8.568 -10.969 0.774 1.00 97.75 104 ALA A O 1
ATOM 750 N N . GLY A 1 105 ? -7.440 -11.662 2.581 1.00 96.88 105 GLY A N 1
ATOM 751 C CA . GLY A 1 105 ? -6.393 -12.362 1.832 1.00 96.88 105 GLY A CA 1
ATOM 752 C C . GLY A 1 105 ? -5.475 -11.432 1.030 1.00 96.88 105 GLY A C 1
ATOM 753 O O . GLY A 1 105 ? -4.792 -11.885 0.111 1.00 96.88 105 GLY A O 1
ATOM 754 N N . LYS A 1 106 ? -5.467 -10.130 1.341 1.00 97.88 106 LYS A N 1
ATOM 755 C CA . LYS A 1 106 ? -4.648 -9.117 0.665 1.00 97.88 106 LYS A CA 1
ATOM 756 C C . LYS A 1 106 ? -3.315 -8.926 1.389 1.00 97.88 106 LYS A C 1
ATOM 758 O O . LYS A 1 106 ? -3.131 -9.401 2.508 1.00 97.88 106 LYS A O 1
ATOM 763 N N . ILE A 1 107 ? -2.362 -8.249 0.747 1.00 98.31 107 ILE A N 1
ATOM 764 C CA . ILE A 1 107 ? -1.014 -8.058 1.294 1.00 98.31 107 ILE A CA 1
ATOM 765 C C . ILE A 1 107 ? -0.942 -6.746 2.087 1.00 98.31 107 ILE A C 1
ATOM 767 O O . ILE A 1 107 ? -0.982 -5.674 1.476 1.00 98.31 107 ILE A O 1
ATOM 771 N N . PRO A 1 108 ? -0.781 -6.798 3.422 1.00 98.50 108 PRO A N 1
ATOM 772 C CA . PRO A 1 108 ? -0.524 -5.605 4.208 1.00 98.50 108 PRO A CA 1
ATOM 773 C C . PRO A 1 108 ? 0.941 -5.182 4.118 1.00 98.50 108 PRO A C 1
ATOM 775 O O . PRO A 1 108 ? 1.863 -6.014 4.110 1.00 98.50 108 PRO A O 1
ATOM 778 N N . GLY A 1 109 ? 1.140 -3.868 4.110 1.00 98.38 109 GLY A N 1
ATOM 779 C CA . GLY A 1 109 ? 2.447 -3.253 4.238 1.00 98.38 109 GLY A CA 1
ATOM 780 C C . GLY A 1 109 ? 2.501 -2.190 5.328 1.00 98.38 109 GLY A C 1
ATOM 781 O O . GLY A 1 109 ? 1.507 -1.534 5.630 1.00 98.38 109 GLY A O 1
ATOM 782 N N . LEU A 1 110 ? 3.675 -2.047 5.934 1.00 97.81 110 LEU A N 1
ATOM 783 C CA . LEU A 1 110 ? 3.934 -1.096 7.013 1.00 97.81 110 LEU A CA 1
ATOM 784 C C . LEU A 1 110 ? 5.430 -0.738 7.010 1.00 97.81 110 LEU A C 1
ATOM 786 O O . LEU A 1 110 ? 6.259 -1.597 6.681 1.00 97.81 110 LEU A O 1
ATOM 790 N N . PRO A 1 111 ? 5.819 0.498 7.369 1.00 96.69 111 PRO A N 1
ATOM 791 C CA . PRO A 1 111 ? 7.221 0.809 7.580 1.00 96.69 111 PRO A CA 1
ATOM 792 C C . PRO A 1 111 ? 7.773 0.088 8.816 1.00 96.69 111 PRO A C 1
ATOM 794 O O . PRO A 1 111 ? 7.089 -0.047 9.831 1.00 96.69 111 PRO A O 1
ATOM 797 N N . ALA A 1 112 ? 9.044 -0.296 8.753 1.00 95.31 112 ALA A N 1
ATOM 798 C CA . ALA A 1 112 ? 9.798 -0.836 9.876 1.00 95.31 112 ALA A CA 1
ATOM 799 C C . ALA A 1 112 ? 11.188 -0.191 9.981 1.00 95.31 112 ALA A C 1
ATOM 801 O O . ALA A 1 112 ? 11.764 0.298 9.005 1.00 95.31 112 ALA A O 1
ATOM 802 N N . THR A 1 113 ? 11.741 -0.207 11.185 1.00 93.12 113 THR A N 1
ATOM 803 C CA . THR A 1 113 ? 13.155 0.035 11.478 1.00 93.12 113 THR A CA 1
ATOM 804 C C . THR A 1 113 ? 13.830 -1.287 11.836 1.00 93.12 113 THR A C 1
ATOM 806 O O . THR A 1 113 ? 13.166 -2.314 11.980 1.00 93.12 113 THR A O 1
ATOM 809 N N . ALA A 1 114 ? 15.155 -1.266 12.000 1.00 90.31 114 ALA A N 1
ATOM 810 C CA . ALA A 1 114 ? 15.897 -2.433 12.475 1.00 90.31 114 ALA A CA 1
ATOM 811 C C . ALA A 1 114 ? 15.356 -2.958 13.821 1.00 90.31 114 ALA A C 1
ATOM 813 O O . ALA A 1 114 ? 15.304 -4.165 14.029 1.00 90.31 114 ALA A O 1
ATOM 814 N N . ASP A 1 115 ? 14.882 -2.057 14.685 1.00 90.94 115 ASP A N 1
ATOM 815 C CA . ASP A 1 115 ? 14.453 -2.396 16.045 1.00 90.94 115 ASP A CA 1
ATOM 816 C C . ASP A 1 115 ? 13.070 -3.054 16.118 1.00 90.94 115 ASP A C 1
ATOM 818 O O . ASP A 1 115 ? 12.789 -3.766 17.076 1.00 90.94 115 ASP A O 1
ATOM 822 N N . ASN A 1 116 ? 12.185 -2.803 15.146 1.00 93.50 116 ASN A N 1
ATOM 823 C CA . ASN A 1 116 ? 10.784 -3.240 15.221 1.00 93.50 116 ASN A CA 1
ATOM 824 C C . ASN A 1 116 ? 10.346 -4.152 14.068 1.00 93.50 116 ASN A C 1
ATOM 826 O O . ASN A 1 116 ? 9.174 -4.518 13.993 1.00 93.50 116 ASN A O 1
ATOM 830 N N . VAL A 1 117 ? 11.253 -4.527 13.161 1.00 95.44 117 VAL A N 1
ATOM 831 C CA . VAL A 1 117 ? 10.909 -5.359 11.998 1.00 95.44 117 VAL A CA 1
ATOM 832 C C . VAL A 1 117 ? 10.277 -6.691 12.404 1.00 95.44 117 VAL A C 1
ATOM 834 O O . VAL A 1 117 ? 9.335 -7.130 11.749 1.00 95.44 117 VAL A O 1
ATOM 837 N N . ALA A 1 118 ? 10.722 -7.294 13.511 1.00 96.12 118 ALA A N 1
ATOM 838 C CA . ALA A 1 118 ? 10.139 -8.527 14.035 1.00 96.12 118 ALA A CA 1
ATOM 839 C C . ALA A 1 118 ? 8.659 -8.347 14.410 1.00 96.12 118 ALA A C 1
ATOM 841 O O . ALA A 1 118 ? 7.829 -9.165 14.018 1.00 96.12 118 ALA A O 1
ATOM 842 N N . ASP A 1 119 ? 8.310 -7.243 15.075 1.00 96.00 119 ASP A N 1
ATOM 843 C CA . ASP A 1 119 ? 6.925 -6.926 15.436 1.00 96.00 119 ASP A CA 1
ATOM 844 C C . ASP A 1 119 ? 6.070 -6.684 14.189 1.00 96.00 119 ASP A C 1
ATOM 846 O O . ASP A 1 119 ? 4.935 -7.150 14.093 1.00 96.00 119 ASP A O 1
ATOM 850 N N . VAL A 1 120 ? 6.619 -5.974 13.199 1.00 96.88 120 VAL A N 1
ATOM 851 C CA . VAL A 1 120 ? 5.930 -5.701 11.930 1.00 96.88 120 VAL A CA 1
ATOM 852 C C . VAL A 1 120 ? 5.653 -7.000 11.165 1.00 96.88 120 VAL A C 1
ATOM 854 O O . VAL A 1 120 ? 4.544 -7.192 10.662 1.00 96.88 120 VAL A O 1
ATOM 857 N N . VAL A 1 121 ? 6.615 -7.925 11.131 1.00 97.69 121 VAL A N 1
ATOM 858 C CA . VAL A 1 121 ? 6.434 -9.267 10.555 1.00 97.69 121 VAL A CA 1
ATOM 859 C C . VAL A 1 121 ? 5.411 -10.076 11.356 1.00 97.69 121 VAL A C 1
ATOM 861 O O . VAL A 1 121 ? 4.546 -10.713 10.757 1.00 97.69 121 VAL A O 1
ATOM 864 N N . ALA A 1 122 ? 5.443 -10.016 12.690 1.00 97.06 122 ALA A N 1
ATOM 865 C CA . ALA A 1 122 ? 4.487 -10.711 13.556 1.00 97.06 122 ALA A CA 1
ATOM 866 C C . ALA A 1 122 ? 3.043 -10.210 13.368 1.00 97.06 122 ALA A C 1
ATOM 868 O O . ALA A 1 122 ? 2.096 -10.989 13.465 1.00 97.06 122 ALA A O 1
ATOM 869 N N . LYS A 1 123 ? 2.861 -8.936 12.994 1.00 96.06 123 LYS A N 1
ATOM 870 C CA . LYS A 1 123 ? 1.570 -8.380 12.550 1.00 96.06 123 LYS A CA 1
ATOM 871 C C . LYS A 1 123 ? 1.134 -8.878 11.161 1.00 96.06 123 LYS A C 1
ATOM 873 O O . LYS A 1 123 ? 0.084 -8.474 10.664 1.00 96.06 123 LYS A O 1
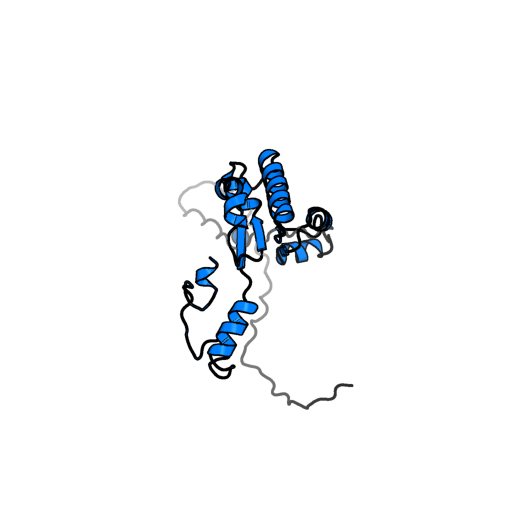ATOM 878 N N . GLY A 1 124 ? 1.903 -9.752 10.515 1.00 96.81 124 GLY A N 1
ATOM 879 C CA . GLY A 1 124 ? 1.593 -10.350 9.217 1.00 96.81 124 GLY A CA 1
ATOM 880 C C . GLY A 1 124 ? 1.865 -9.440 8.018 1.00 96.81 124 GLY A C 1
ATOM 881 O O . GLY A 1 124 ? 1.403 -9.746 6.918 1.00 96.81 124 GLY A O 1
ATOM 882 N N . CYS A 1 125 ? 2.594 -8.334 8.203 1.00 97.88 125 CYS A N 1
ATOM 883 C CA . CYS A 1 125 ? 3.042 -7.487 7.099 1.00 97.88 125 CYS A CA 1
ATOM 884 C C . CYS A 1 125 ? 4.032 -8.246 6.214 1.00 97.88 125 CYS A C 1
ATOM 886 O O . CYS A 1 125 ? 4.999 -8.827 6.704 1.00 97.88 125 CYS A O 1
ATOM 888 N N . ARG A 1 126 ? 3.804 -8.210 4.897 1.00 97.38 126 ARG A N 1
ATOM 889 C CA . ARG A 1 126 ? 4.701 -8.841 3.910 1.00 97.38 126 ARG A CA 1
ATOM 890 C C . ARG A 1 126 ? 5.425 -7.824 3.039 1.00 97.38 126 ARG A C 1
ATOM 892 O O . ARG A 1 126 ? 6.489 -8.134 2.515 1.00 97.38 126 ARG A O 1
ATOM 899 N N . TYR A 1 127 ? 4.869 -6.621 2.895 1.00 98.00 127 TYR A N 1
ATOM 900 C CA . TYR A 1 127 ? 5.533 -5.513 2.220 1.00 98.00 127 TYR A CA 1
ATOM 901 C C . TYR A 1 127 ? 6.098 -4.544 3.262 1.00 98.00 127 TYR A C 1
ATOM 903 O O . TYR A 1 127 ? 5.366 -3.756 3.860 1.00 98.00 127 TYR A O 1
ATOM 911 N N . ILE A 1 128 ? 7.402 -4.623 3.513 1.00 97.00 128 ILE A N 1
ATOM 912 C CA . ILE A 1 128 ? 8.064 -3.845 4.563 1.00 97.00 128 ILE A CA 1
ATOM 913 C C . ILE A 1 128 ? 8.969 -2.803 3.920 1.00 97.00 128 ILE A C 1
ATOM 915 O O . ILE A 1 128 ? 9.837 -3.124 3.111 1.00 97.00 128 ILE A O 1
ATOM 919 N N . TYR A 1 129 ? 8.761 -1.548 4.301 1.00 94.00 129 TYR A N 1
ATOM 920 C CA . TYR A 1 129 ? 9.564 -0.416 3.853 1.00 94.00 129 TYR A CA 1
ATOM 921 C C . TYR A 1 129 ? 10.464 0.075 4.988 1.00 94.00 129 TYR A C 1
ATOM 923 O O . TYR A 1 129 ? 10.033 0.156 6.136 1.00 94.00 129 TYR A O 1
ATOM 931 N N . THR A 1 130 ? 11.699 0.463 4.676 1.00 94.12 130 THR A N 1
ATOM 932 C CA . THR A 1 130 ? 12.562 1.174 5.622 1.00 94.12 130 THR A CA 1
ATOM 933 C C . THR A 1 130 ? 13.317 2.302 4.931 1.00 94.12 130 THR A C 1
ATOM 935 O O . THR A 1 130 ? 13.617 2.238 3.738 1.00 94.12 130 THR A O 1
ATOM 938 N N . HIS A 1 131 ? 13.645 3.347 5.687 1.00 90.88 131 HIS A N 1
ATOM 939 C CA . HIS A 1 131 ? 14.463 4.441 5.182 1.00 90.88 131 HIS A CA 1
ATOM 940 C C . HIS A 1 131 ? 15.932 4.019 5.185 1.00 90.88 131 HIS A C 1
ATOM 942 O O . HIS A 1 131 ? 16.513 3.832 6.255 1.00 90.88 131 HIS A O 1
ATOM 948 N N . VAL A 1 132 ? 16.556 3.959 4.006 1.00 91.81 132 VAL A N 1
ATOM 949 C CA . VAL A 1 132 ? 17.984 3.621 3.862 1.00 91.81 132 VAL A CA 1
ATOM 950 C C . VAL A 1 132 ? 18.884 4.451 4.796 1.00 91.81 132 VAL A C 1
ATOM 952 O O . VAL A 1 132 ? 19.694 3.843 5.493 1.00 91.81 132 VAL A O 1
ATOM 955 N N . PRO A 1 133 ? 18.723 5.788 4.936 1.00 90.56 133 PRO A N 1
ATOM 956 C CA . PRO A 1 133 ? 19.544 6.555 5.875 1.00 90.56 133 PRO A CA 1
ATOM 957 C C . PRO A 1 133 ? 19.384 6.126 7.339 1.00 90.56 133 PRO A C 1
ATOM 959 O O . PRO A 1 133 ? 20.366 6.100 8.074 1.00 90.56 133 PRO A O 1
ATOM 962 N N . ARG A 1 134 ? 18.168 5.756 7.772 1.00 86.62 134 ARG A N 1
ATOM 963 C CA . ARG A 1 134 ? 17.935 5.273 9.145 1.00 86.62 134 ARG A CA 1
ATOM 964 C C . ARG A 1 134 ? 18.519 3.885 9.362 1.00 86.62 134 ARG A C 1
ATOM 966 O O . ARG A 1 134 ? 19.071 3.637 10.425 1.00 86.62 134 ARG A O 1
ATOM 973 N N . LEU A 1 135 ? 18.425 3.009 8.364 1.00 88.31 135 LEU A N 1
ATOM 974 C CA . LEU A 1 135 ? 19.030 1.682 8.420 1.00 88.31 135 LEU A CA 1
ATOM 975 C C . LEU A 1 135 ? 20.558 1.776 8.539 1.00 88.31 135 LEU A C 1
ATOM 977 O O . LEU A 1 135 ? 21.145 1.131 9.402 1.00 88.31 135 LEU A O 1
ATOM 981 N N . ILE A 1 136 ? 21.191 2.630 7.726 1.00 90.69 136 ILE A N 1
ATOM 982 C CA . ILE A 1 136 ? 22.636 2.889 7.802 1.00 90.69 136 ILE A CA 1
ATOM 983 C C . ILE A 1 136 ? 23.005 3.476 9.169 1.00 90.69 136 ILE A C 1
ATOM 985 O O . ILE A 1 136 ? 23.958 3.014 9.787 1.00 90.69 136 ILE A O 1
ATOM 989 N N . ALA A 1 137 ? 22.245 4.459 9.663 1.00 86.88 137 ALA A N 1
ATOM 990 C CA . ALA A 1 137 ? 22.502 5.073 10.965 1.00 86.88 137 ALA A CA 1
ATOM 991 C C . ALA A 1 137 ? 22.373 4.078 12.131 1.00 86.88 137 ALA A C 1
ATOM 993 O O . ALA A 1 137 ? 23.142 4.170 13.080 1.00 86.88 137 ALA A O 1
ATOM 994 N N . ALA A 1 138 ? 21.442 3.122 12.053 1.00 85.06 138 ALA A N 1
ATOM 995 C CA . ALA A 1 138 ? 21.277 2.073 13.059 1.00 85.06 138 ALA A CA 1
ATOM 996 C C . ALA A 1 138 ? 22.426 1.046 13.048 1.00 85.06 138 ALA A C 1
ATOM 998 O O . ALA A 1 138 ? 22.765 0.499 14.092 1.00 85.06 138 ALA A O 1
ATOM 999 N N . GLY A 1 139 ? 23.023 0.784 11.879 1.00 81.69 139 GLY A N 1
ATOM 1000 C CA . GLY A 1 139 ? 24.171 -0.120 11.733 1.00 81.69 139 GLY A CA 1
ATOM 1001 C C . GLY A 1 139 ? 25.533 0.543 11.958 1.00 81.69 139 GLY A C 1
ATOM 1002 O O . GLY A 1 139 ? 26.537 -0.155 12.100 1.00 81.69 139 GLY A O 1
ATOM 1003 N N . ALA A 1 140 ? 25.592 1.877 11.986 1.00 81.56 140 ALA A N 1
ATOM 1004 C CA . ALA A 1 140 ? 26.806 2.588 12.348 1.00 81.56 140 ALA A CA 1
ATOM 1005 C C . ALA A 1 140 ? 27.126 2.293 13.824 1.00 81.56 140 ALA A C 1
ATOM 1007 O O . ALA A 1 140 ? 26.237 2.427 14.670 1.00 81.56 140 ALA A O 1
ATOM 1008 N N . PRO A 1 141 ? 28.369 1.903 14.166 1.00 67.69 141 PRO A N 1
ATOM 1009 C CA . PRO A 1 141 ? 28.739 1.727 15.558 1.00 67.69 141 PRO A CA 1
ATOM 1010 C C . PRO A 1 141 ? 28.399 3.006 16.314 1.00 67.69 141 PRO A C 1
ATOM 1012 O O . PRO A 1 141 ? 28.667 4.107 15.827 1.00 67.69 141 PRO A O 1
ATOM 1015 N N . SER A 1 142 ? 27.829 2.871 17.510 1.00 60.44 142 SER A N 1
ATOM 1016 C CA . SER A 1 142 ? 27.665 3.981 18.441 1.00 60.44 142 SER A CA 1
ATOM 1017 C C . SER A 1 142 ? 29.045 4.426 18.938 1.00 60.44 142 SER A C 1
ATOM 1019 O O . SER A 1 142 ? 29.386 4.289 20.110 1.00 60.44 142 SER A O 1
ATOM 1021 N N . SER A 1 143 ? 29.887 4.966 18.059 1.00 49.66 143 SER A N 1
ATOM 1022 C CA . SER A 1 143 ? 31.080 5.726 18.414 1.00 49.66 143 SER A CA 1
ATOM 1023 C C . SER A 1 143 ? 30.650 7.109 18.911 1.00 49.66 143 SER A C 1
ATOM 1025 O O . SER A 1 143 ? 31.104 8.149 18.450 1.00 49.66 143 SER A O 1
ATOM 1027 N N . SER A 1 144 ? 29.736 7.110 19.877 1.00 46.25 144 SER A N 1
ATOM 1028 C CA . SER A 1 144 ? 29.374 8.223 20.742 1.00 46.25 144 SER A CA 1
ATOM 1029 C C . SER A 1 144 ? 30.241 8.228 22.006 1.00 46.25 144 SER A C 1
ATOM 1031 O O . SER A 1 144 ? 29.880 8.820 23.017 1.00 46.25 144 SER A O 1
ATOM 1033 N N . SER A 1 145 ? 31.456 7.676 21.939 1.00 42.53 145 SER A N 1
ATOM 1034 C CA . SER A 1 145 ? 32.560 8.188 22.742 1.00 42.53 145 SER A CA 1
ATOM 1035 C C . SER A 1 145 ? 33.324 9.248 21.940 1.00 42.53 145 SER A C 1
ATOM 1037 O O . SER A 1 145 ? 34.298 8.960 21.254 1.00 42.53 145 SER A O 1
ATOM 1039 N N . ARG A 1 146 ? 32.921 10.509 22.142 1.00 43.56 146 ARG A N 1
ATOM 1040 C CA . ARG A 1 146 ? 33.855 11.647 22.227 1.00 43.56 146 ARG A CA 1
ATOM 1041 C C . ARG A 1 146 ? 34.418 12.242 20.924 1.00 43.56 146 ARG A C 1
ATOM 1043 O O . ARG A 1 146 ? 35.546 12.716 20.918 1.00 43.56 146 ARG A O 1
ATOM 1050 N N . ALA A 1 147 ? 33.598 12.398 19.891 1.00 46.16 147 ALA A N 1
ATOM 1051 C CA . ALA A 1 147 ? 33.755 13.536 18.984 1.00 46.16 147 ALA A CA 1
ATOM 1052 C C . ALA A 1 147 ? 32.571 14.479 19.203 1.00 46.16 147 ALA A C 1
ATOM 1054 O O . ALA A 1 147 ? 31.551 14.395 18.523 1.00 46.16 147 ALA A O 1
ATOM 1055 N N . ARG A 1 148 ? 32.691 15.394 20.178 1.00 42.31 148 ARG A N 1
ATOM 1056 C CA . ARG A 1 148 ? 31.985 16.667 20.027 1.00 42.31 148 ARG A CA 1
ATOM 1057 C C . ARG A 1 148 ? 32.526 17.224 18.720 1.00 42.31 148 ARG A C 1
ATOM 1059 O O . ARG A 1 148 ? 33.649 17.715 18.692 1.00 42.31 148 ARG A O 1
ATOM 1066 N N . LEU A 1 149 ? 31.749 17.133 17.647 1.00 43.91 149 LEU A N 1
ATOM 1067 C CA . LEU A 1 149 ? 31.803 18.177 16.646 1.00 43.91 149 LEU A CA 1
ATOM 1068 C C . LEU A 1 149 ? 31.397 19.423 17.426 1.00 43.91 149 LEU A C 1
ATOM 1070 O O . LEU A 1 149 ? 30.216 19.718 17.593 1.00 43.91 149 LEU A O 1
ATOM 1074 N N . THR A 1 150 ? 32.382 20.115 18.002 1.00 45.00 150 THR A N 1
ATOM 1075 C CA . THR A 1 150 ? 32.293 21.560 18.098 1.00 45.00 150 THR A CA 1
ATOM 1076 C C . THR A 1 150 ? 31.821 21.961 16.720 1.00 45.00 150 THR A C 1
ATOM 1078 O O . THR A 1 150 ? 32.529 21.742 15.737 1.00 45.00 150 THR A O 1
ATOM 1081 N N . ALA A 1 151 ? 30.569 22.404 16.630 1.00 46.25 151 ALA A N 1
ATOM 1082 C CA . ALA A 1 151 ? 30.113 23.091 15.451 1.00 46.25 151 ALA A CA 1
ATOM 1083 C C . ALA A 1 151 ? 31.189 24.144 15.207 1.00 46.25 151 ALA A C 1
ATOM 1085 O O . ALA A 1 151 ? 31.340 25.078 15.998 1.00 46.25 151 ALA A O 1
ATOM 1086 N N . ILE A 1 152 ? 32.014 23.938 14.180 1.00 55.19 152 ILE A N 1
ATOM 1087 C CA . ILE A 1 152 ? 32.761 25.033 13.603 1.00 55.19 152 ILE A CA 1
ATOM 1088 C C . ILE A 1 152 ? 31.631 25.892 13.075 1.00 55.19 152 ILE A C 1
ATOM 1090 O O . ILE A 1 152 ? 31.041 25.606 12.036 1.00 55.19 152 ILE A O 1
ATOM 1094 N N . ASN A 1 153 ? 31.211 26.851 13.893 1.00 43.38 153 ASN A N 1
ATOM 1095 C CA . ASN A 1 153 ? 30.250 27.843 13.498 1.00 43.38 153 ASN A CA 1
ATOM 1096 C C . ASN A 1 153 ? 31.008 28.703 12.491 1.00 43.38 153 ASN A C 1
ATOM 1098 O O . ASN A 1 153 ? 31.653 29.681 12.859 1.00 43.38 153 ASN A O 1
ATOM 1102 N N . TRP A 1 154 ? 31.018 28.270 11.229 1.00 42.38 154 TRP A N 1
ATOM 1103 C CA . TRP A 1 154 ? 31.686 28.963 10.129 1.00 42.38 154 TRP A CA 1
ATOM 1104 C C . TRP A 1 154 ? 31.241 30.430 10.062 1.00 42.38 154 TRP A C 1
ATOM 1106 O O . TRP A 1 154 ? 32.029 31.296 9.696 1.00 42.38 154 TRP A O 1
ATOM 1116 N N . TRP A 1 155 ? 30.022 30.719 10.528 1.00 41.81 155 TRP A N 1
ATOM 1117 C CA . TRP A 1 155 ? 29.492 32.070 10.667 1.00 41.81 155 TRP A CA 1
ATOM 1118 C C . TRP A 1 155 ? 30.226 32.926 11.709 1.00 41.81 155 TRP A C 1
ATOM 1120 O O . TRP A 1 155 ? 30.425 34.116 11.494 1.00 41.81 155 TRP A O 1
ATOM 1130 N N . ALA A 1 156 ? 30.674 32.340 12.822 1.00 56.00 156 ALA A N 1
ATOM 1131 C CA . ALA A 1 156 ? 31.443 33.064 13.836 1.00 56.00 156 ALA A CA 1
ATOM 1132 C C . ALA A 1 156 ? 32.881 33.355 13.373 1.00 56.00 156 ALA A C 1
ATOM 1134 O O . ALA A 1 156 ? 33.443 34.380 13.743 1.00 56.00 156 ALA A O 1
ATOM 1135 N N . ALA A 1 157 ? 33.462 32.488 12.535 1.00 56.41 157 ALA A N 1
ATOM 1136 C CA . ALA A 1 157 ? 34.809 32.676 11.987 1.00 56.41 157 ALA A CA 1
ATOM 1137 C C . ALA A 1 157 ? 34.879 33.746 10.876 1.00 56.41 157 ALA A C 1
ATOM 1139 O O . ALA A 1 157 ? 35.959 34.259 10.598 1.00 56.41 157 ALA A O 1
ATOM 1140 N N . TYR A 1 158 ? 33.740 34.088 10.264 1.00 49.78 158 TYR A N 1
ATOM 1141 C CA . TYR A 1 158 ? 33.607 35.106 9.212 1.00 49.78 158 TYR A CA 1
ATOM 1142 C C . TYR A 1 158 ? 32.788 36.327 9.644 1.00 49.78 158 TYR A C 1
ATOM 1144 O O . TYR A 1 158 ? 32.403 37.138 8.801 1.00 49.78 158 TYR A O 1
ATOM 1152 N N . ALA A 1 159 ? 32.517 36.491 10.941 1.00 59.50 159 ALA A N 1
ATOM 1153 C CA . ALA A 1 159 ? 31.944 37.735 11.427 1.00 59.50 159 ALA A CA 1
ATOM 1154 C C . ALA A 1 159 ? 32.979 38.857 11.207 1.00 59.50 159 ALA A C 1
ATOM 1156 O O . ALA A 1 159 ? 34.077 38.775 11.766 1.00 59.50 159 ALA A O 1
ATOM 1157 N N . PRO A 1 160 ? 32.690 39.890 10.392 1.00 56.56 160 PRO A N 1
ATOM 1158 C CA . PRO A 1 160 ? 33.583 41.033 10.288 1.00 56.56 160 PRO A CA 1
ATOM 1159 C C . PRO A 1 160 ? 33.728 41.655 11.679 1.00 56.56 160 PRO A C 1
ATOM 1161 O O . PRO A 1 160 ? 32.735 41.829 12.391 1.00 56.56 160 PRO A O 1
ATOM 1164 N N . ALA A 1 161 ? 34.964 41.969 12.076 1.00 62.00 161 ALA A N 1
ATOM 1165 C CA . ALA A 1 161 ? 35.209 42.734 13.291 1.00 62.00 161 ALA A CA 1
ATOM 1166 C C . ALA A 1 161 ? 34.336 43.995 13.253 1.00 62.00 161 ALA A C 1
ATOM 1168 O O . ALA A 1 161 ? 34.274 44.672 12.222 1.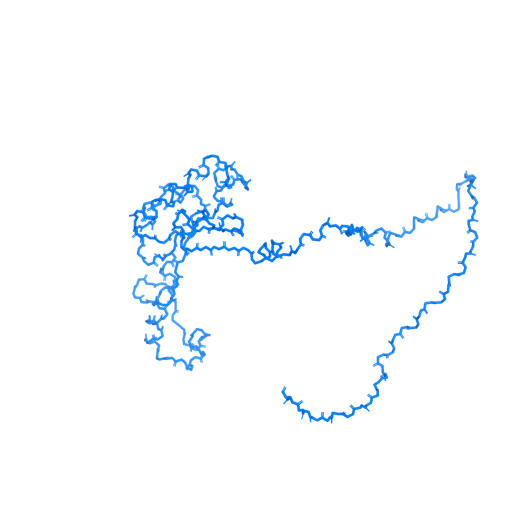00 62.00 161 ALA A O 1
ATOM 1169 N N . ALA A 1 162 ? 33.633 44.278 14.354 1.00 65.00 162 ALA A N 1
ATOM 1170 C CA . ALA A 1 162 ? 32.827 45.484 14.460 1.00 65.00 162 ALA A CA 1
ATOM 1171 C C . ALA A 1 162 ? 33.693 46.692 14.057 1.00 65.00 162 ALA A C 1
ATOM 1173 O O . ALA A 1 162 ? 34.828 46.801 14.538 1.00 65.00 162 ALA A O 1
ATOM 1174 N N . PRO A 1 163 ? 33.221 47.568 13.153 1.00 59.69 163 PRO A N 1
ATOM 1175 C CA . PRO A 1 163 ? 34.009 48.712 12.736 1.00 59.69 163 PRO A CA 1
ATOM 1176 C C . PRO A 1 163 ? 34.334 49.572 13.957 1.00 59.69 163 PRO A C 1
ATOM 1178 O O . PRO A 1 163 ? 33.472 49.846 14.794 1.00 59.69 163 PRO A O 1
ATOM 1181 N N . CYS A 1 164 ? 35.599 49.978 14.051 1.00 47.00 164 CYS A N 1
ATOM 1182 C CA . CYS A 1 164 ? 36.058 50.913 15.065 1.00 47.00 164 CYS A CA 1
ATOM 1183 C C . CYS A 1 164 ? 35.195 52.187 14.979 1.00 47.00 164 CYS A C 1
ATOM 1185 O O . CYS A 1 164 ? 34.991 52.689 13.866 1.00 47.00 164 CYS A O 1
ATOM 1187 N N . PRO A 1 165 ? 34.647 52.704 16.094 1.00 56.12 165 PRO A N 1
ATOM 1188 C CA . PRO A 1 165 ? 33.855 53.924 16.050 1.00 56.12 165 PRO A CA 1
ATOM 1189 C C . PRO A 1 165 ? 34.694 55.069 15.477 1.00 56.12 165 PRO A C 1
ATOM 1191 O O . PRO A 1 165 ? 35.874 55.219 15.799 1.00 56.12 165 PRO A O 1
ATOM 1194 N N . ALA A 1 166 ? 34.077 55.864 14.601 1.00 51.44 166 ALA A N 1
ATOM 1195 C CA . ALA A 1 166 ? 34.721 57.004 13.964 1.00 51.44 166 ALA A CA 1
ATOM 1196 C C . ALA A 1 166 ? 35.344 57.947 15.017 1.00 51.44 166 ALA A C 1
ATOM 1198 O O . ALA A 1 166 ? 34.763 58.135 16.093 1.00 51.44 166 ALA A O 1
ATOM 1199 N N . PRO A 1 167 ? 36.508 58.558 14.733 1.00 43.66 167 PRO A N 1
ATOM 1200 C CA . PRO A 1 167 ? 37.173 59.454 15.671 1.00 43.66 167 PRO A CA 1
ATOM 1201 C C . PRO A 1 167 ? 36.276 60.671 15.930 1.00 43.66 167 PRO A C 1
ATOM 1203 O O . PRO A 1 167 ? 36.117 61.533 15.072 1.00 43.66 167 PRO A O 1
ATOM 1206 N N . GLY A 1 168 ? 35.648 60.720 17.107 1.00 53.31 168 GLY A N 1
ATOM 1207 C CA . GLY A 1 168 ? 34.712 61.797 17.447 1.00 53.31 168 GLY A CA 1
ATOM 1208 C C . GLY A 1 168 ? 34.096 61.745 18.845 1.00 53.31 168 GLY A C 1
ATOM 1209 O O . GLY A 1 168 ? 33.695 62.784 19.359 1.00 53.31 168 GLY A O 1
ATOM 1210 N N . SER A 1 169 ? 34.073 60.595 19.524 1.00 48.62 169 SER A N 1
ATOM 1211 C CA . SER A 1 169 ? 33.606 60.519 20.914 1.00 48.62 169 SER A CA 1
ATOM 1212 C C . SER A 1 169 ? 34.758 60.186 21.859 1.00 48.62 169 SER A C 1
ATOM 1214 O O . SER A 1 169 ? 35.214 59.045 21.909 1.00 48.62 169 SER A O 1
ATOM 1216 N N . ARG A 1 170 ? 35.222 61.175 22.634 1.00 49.84 170 ARG A N 1
ATOM 1217 C CA . ARG A 1 170 ? 36.108 60.953 23.786 1.00 49.84 170 ARG A CA 1
ATOM 1218 C C . ARG A 1 170 ? 35.420 60.021 24.783 1.00 49.84 170 ARG A C 1
ATOM 1220 O O . ARG A 1 170 ? 34.565 60.458 25.546 1.00 49.84 170 ARG A O 1
ATOM 1227 N N . ARG A 1 171 ? 35.817 58.754 24.794 1.00 45.66 171 ARG A N 1
ATOM 1228 C CA . ARG A 1 171 ? 35.822 57.909 25.990 1.00 45.66 171 ARG A CA 1
ATOM 1229 C C . ARG A 1 171 ? 37.141 57.152 25.972 1.00 45.66 171 ARG A C 1
ATOM 1231 O O . ARG A 1 171 ? 37.460 56.503 24.981 1.00 45.66 171 ARG A O 1
ATOM 1238 N N . GLU A 1 172 ? 37.935 57.337 27.018 1.00 46.72 172 GLU A N 1
ATOM 1239 C CA . GLU A 1 172 ? 39.228 56.681 27.198 1.00 46.72 172 GLU A CA 1
ATOM 1240 C C . GLU A 1 172 ? 39.051 55.160 27.128 1.00 46.72 172 GLU A C 1
ATOM 1242 O O . GLU A 1 172 ? 38.279 54.573 27.886 1.00 46.72 172 GLU A O 1
ATOM 1247 N N . CYS A 1 173 ? 39.742 54.523 26.184 1.00 38.34 173 CYS A N 1
ATOM 1248 C CA . CYS A 1 173 ? 39.789 53.073 26.074 1.00 38.34 173 CYS A CA 1
ATOM 1249 C C . CYS A 1 173 ? 40.850 52.559 27.057 1.00 38.34 173 CYS A C 1
ATOM 1251 O O . CYS A 1 173 ? 42.044 52.729 26.831 1.00 38.34 173 CYS A O 1
ATOM 1253 N N . SER A 1 174 ? 40.413 51.955 28.162 1.00 47.72 174 SER A N 1
ATOM 1254 C CA . SER A 1 174 ? 41.249 51.466 29.268 1.00 47.72 174 SER A CA 1
ATOM 1255 C C . SER A 1 174 ? 41.766 50.029 29.085 1.00 47.72 174 SER A C 1
ATOM 1257 O O . SER A 1 174 ? 42.083 49.356 30.064 1.00 47.72 174 SER A O 1
ATOM 1259 N N . GLN A 1 175 ? 41.881 49.537 27.847 1.00 45.78 175 GLN A N 1
ATOM 1260 C CA . GLN A 1 175 ? 42.455 48.216 27.564 1.00 45.78 175 GLN A CA 1
ATOM 1261 C C . GLN A 1 175 ? 43.787 48.324 26.805 1.00 45.78 175 GLN A C 1
ATOM 1263 O O . GLN A 1 175 ? 43.875 49.098 25.850 1.00 45.78 175 GLN A O 1
ATOM 1268 N N . PRO A 1 176 ? 44.823 47.554 27.194 1.00 38.47 176 PRO A N 1
ATOM 1269 C CA . PRO A 1 176 ? 46.101 47.561 26.496 1.00 38.47 176 PRO A CA 1
ATOM 1270 C C . PRO A 1 176 ? 45.951 46.941 25.100 1.00 38.47 176 PRO A C 1
ATOM 1272 O O . PRO A 1 176 ? 45.494 45.807 24.960 1.00 38.47 176 PRO A O 1
ATOM 1275 N N . CYS A 1 177 ? 46.367 47.678 24.064 1.00 36.19 177 CYS A N 1
ATOM 1276 C CA . CYS A 1 177 ? 46.538 47.142 22.715 1.00 36.19 177 CYS A CA 1
ATOM 1277 C C . CYS A 1 177 ? 47.540 45.983 22.761 1.00 36.19 177 CYS A C 1
ATOM 1279 O O . CYS A 1 177 ? 48.726 46.191 23.018 1.00 36.19 177 CYS A O 1
ATOM 1281 N N . ALA A 1 178 ? 47.069 44.762 22.507 1.00 40.38 178 ALA A N 1
ATOM 1282 C CA . ALA A 1 178 ? 47.946 43.615 22.345 1.00 40.38 178 ALA A CA 1
ATOM 1283 C C . ALA A 1 178 ? 48.828 43.831 21.107 1.00 40.38 178 ALA A C 1
ATOM 1285 O O . ALA A 1 178 ? 48.340 43.957 19.982 1.00 40.38 178 ALA A O 1
ATOM 1286 N N . ALA A 1 179 ? 50.133 43.917 21.351 1.00 36.97 179 ALA A N 1
ATOM 1287 C CA . ALA A 1 179 ? 51.160 44.037 20.337 1.00 36.97 179 ALA A CA 1
ATOM 1288 C C . ALA A 1 179 ? 51.159 42.825 19.390 1.00 36.97 179 ALA A C 1
ATOM 1290 O O . ALA A 1 179 ? 50.908 41.686 19.778 1.00 36.97 179 ALA A O 1
ATOM 1291 N N . THR A 1 180 ? 51.475 43.117 18.135 1.00 38.78 180 THR A N 1
ATOM 1292 C CA . THR A 1 180 ? 51.723 42.209 17.014 1.00 38.78 180 THR A CA 1
ATOM 1293 C C . THR A 1 180 ? 52.513 40.952 17.392 1.00 38.78 180 THR A C 1
ATOM 1295 O O . THR A 1 180 ? 53.710 41.031 17.664 1.00 38.78 180 THR A O 1
ATOM 1298 N N . ALA A 1 181 ? 51.874 39.784 17.291 1.00 34.75 181 ALA A N 1
ATOM 1299 C CA . ALA A 1 181 ? 52.565 38.521 17.052 1.00 34.75 181 ALA A CA 1
ATOM 1300 C C . ALA A 1 181 ? 52.607 38.281 15.535 1.00 34.75 181 ALA A C 1
ATOM 1302 O O . ALA A 1 181 ? 51.574 38.203 14.871 1.00 34.75 181 ALA A O 1
ATOM 1303 N N . THR A 1 182 ? 53.812 38.214 14.981 1.00 36.62 182 THR A N 1
ATOM 1304 C CA . THR A 1 182 ? 54.099 37.880 13.585 1.00 36.62 182 THR A CA 1
ATOM 1305 C C . THR A 1 182 ? 53.586 36.476 13.259 1.00 36.62 182 THR A C 1
ATOM 1307 O O . THR A 1 182 ? 54.208 35.470 13.593 1.00 36.62 182 THR A O 1
ATOM 1310 N N . ALA A 1 183 ? 52.437 36.396 12.589 1.00 41.19 183 ALA A N 1
ATOM 1311 C CA . ALA A 1 183 ? 51.978 35.166 11.959 1.00 41.19 183 ALA A CA 1
ATOM 1312 C C . ALA A 1 183 ? 52.902 34.832 10.776 1.00 41.19 183 ALA A C 1
ATOM 1314 O O . ALA A 1 183 ? 53.128 35.664 9.895 1.00 41.19 183 ALA A O 1
ATOM 1315 N N . GLY A 1 184 ? 53.454 33.617 10.780 1.00 36.56 184 GLY A N 1
ATOM 1316 C CA . GLY A 1 184 ? 54.229 33.070 9.671 1.00 36.56 184 GLY A CA 1
ATOM 1317 C C . GLY A 1 184 ? 53.441 33.091 8.358 1.00 36.56 184 GLY A C 1
ATOM 1318 O O . GLY A 1 184 ? 52.217 32.970 8.343 1.00 36.56 184 GLY A O 1
ATOM 1319 N N . ALA A 1 185 ? 54.165 33.271 7.254 1.00 40.03 185 ALA A N 1
ATOM 1320 C CA . ALA A 1 185 ? 53.602 33.318 5.912 1.00 40.03 185 ALA A CA 1
ATOM 1321 C C . ALA A 1 185 ? 52.743 32.070 5.596 1.00 40.03 185 ALA A C 1
ATOM 1323 O O . ALA A 1 185 ? 53.129 30.956 5.962 1.00 40.03 185 ALA A O 1
ATOM 1324 N N . PRO A 1 186 ? 51.610 32.221 4.885 1.00 44.19 186 PRO A N 1
ATOM 1325 C CA . PRO A 1 186 ? 50.802 31.084 4.455 1.00 44.19 186 PRO A CA 1
ATOM 1326 C C . PRO A 1 186 ? 51.573 30.218 3.439 1.00 44.19 186 PRO A C 1
ATOM 1328 O O . PRO A 1 186 ? 52.349 30.755 2.638 1.00 44.19 186 PRO A O 1
ATOM 1331 N N . PRO A 1 187 ? 51.370 28.885 3.414 1.00 41.66 187 PRO A N 1
ATOM 1332 C CA . PRO A 1 187 ? 51.959 28.042 2.382 1.00 41.66 187 PRO A CA 1
ATOM 1333 C C . PRO A 1 187 ? 51.424 28.450 1.003 1.00 41.66 187 PRO A C 1
ATOM 1335 O O . PRO A 1 187 ? 50.238 28.740 0.834 1.00 41.66 187 PRO A O 1
ATOM 1338 N N . ARG A 1 188 ? 52.323 28.498 0.011 1.00 41.41 188 ARG A N 1
ATOM 1339 C CA . ARG A 1 188 ? 52.004 28.874 -1.373 1.00 41.41 188 ARG A CA 1
ATOM 1340 C C . ARG A 1 188 ? 50.886 27.992 -1.934 1.00 41.41 188 ARG A C 1
ATOM 1342 O O . ARG A 1 188 ? 50.945 26.770 -1.834 1.00 41.41 188 ARG A O 1
ATOM 1349 N N . ALA A 1 189 ? 49.913 28.633 -2.578 1.00 44.94 189 ALA A N 1
ATOM 1350 C CA . ALA A 1 189 ? 48.883 27.970 -3.363 1.00 44.94 189 ALA A CA 1
ATOM 1351 C C . ALA A 1 189 ? 49.505 27.077 -4.454 1.00 44.94 189 ALA A C 1
ATOM 1353 O O . ALA A 1 189 ? 50.493 27.443 -5.094 1.00 44.94 189 ALA A O 1
ATOM 1354 N N . HIS A 1 190 ? 48.912 25.901 -4.649 1.00 46.03 190 HIS A N 1
ATOM 1355 C CA . HIS A 1 190 ? 49.294 24.921 -5.660 1.00 46.03 190 HIS A CA 1
ATOM 1356 C C . HIS A 1 190 ? 49.090 25.503 -7.072 1.00 46.03 190 HIS A C 1
ATOM 1358 O O . HIS A 1 190 ? 47.983 25.899 -7.426 1.00 46.03 190 HIS A O 1
ATOM 1364 N N . ASP A 1 191 ? 50.147 25.547 -7.889 1.00 50.31 191 ASP A N 1
ATOM 1365 C CA . ASP A 1 191 ? 50.084 25.940 -9.305 1.00 50.31 191 ASP A CA 1
ATOM 1366 C C . ASP A 1 191 ? 49.581 24.749 -10.145 1.00 50.31 191 ASP A C 1
ATOM 1368 O O . ASP A 1 191 ? 50.235 23.701 -10.159 1.00 50.31 191 ASP A O 1
ATOM 1372 N N . PRO A 1 192 ? 48.435 24.850 -10.841 1.00 43.28 192 PRO A N 1
ATOM 1373 C CA . PRO A 1 192 ? 47.870 23.746 -11.615 1.00 43.28 192 PRO A CA 1
ATOM 1374 C C . PRO A 1 192 ? 48.594 23.473 -12.950 1.00 43.28 192 PRO A C 1
ATOM 1376 O O . PRO A 1 192 ? 48.137 22.631 -13.717 1.00 43.28 192 PRO A O 1
ATOM 1379 N N . ARG A 1 193 ? 49.716 24.142 -13.267 1.00 42.84 193 ARG A N 1
ATOM 1380 C CA . ARG A 1 193 ? 50.430 23.976 -14.554 1.00 42.84 193 ARG A CA 1
ATOM 1381 C C . ARG A 1 193 ? 51.697 23.114 -14.520 1.00 42.84 193 ARG A C 1
ATOM 1383 O O . ARG A 1 193 ? 52.387 23.019 -15.533 1.00 42.84 193 ARG A O 1
ATOM 1390 N N . ARG A 1 194 ? 52.004 22.428 -13.415 1.00 42.19 194 ARG A N 1
ATOM 1391 C CA . ARG A 1 194 ? 53.119 21.460 -13.349 1.00 42.19 194 ARG A CA 1
ATOM 1392 C C . ARG A 1 194 ? 52.615 20.015 -13.358 1.00 42.19 194 ARG A C 1
ATOM 1394 O O . ARG A 1 194 ? 52.465 19.401 -12.310 1.00 42.19 194 ARG A O 1
ATOM 1401 N N . HIS A 1 195 ? 52.413 19.453 -14.547 1.00 40.25 195 HIS A N 1
ATOM 1402 C CA . HIS A 1 195 ? 52.324 18.002 -14.733 1.00 40.25 195 HIS A CA 1
ATOM 1403 C C . HIS A 1 195 ? 53.698 17.438 -15.131 1.00 40.25 195 HIS A C 1
ATOM 1405 O O . HIS A 1 195 ? 54.210 17.818 -16.187 1.00 40.25 195 HIS A O 1
ATOM 1411 N N . PRO A 1 196 ? 54.298 16.503 -14.374 1.00 38.12 196 PRO A N 1
ATOM 1412 C CA . PRO A 1 196 ? 55.270 15.582 -14.941 1.00 38.12 196 PRO A CA 1
ATOM 1413 C C . PRO A 1 196 ? 54.522 14.509 -15.747 1.00 38.12 196 PRO A C 1
ATOM 1415 O O . PRO A 1 196 ? 53.613 13.849 -15.245 1.00 38.12 196 PRO A O 1
ATOM 1418 N N . LYS A 1 197 ? 54.886 14.360 -17.025 1.00 44.53 197 LYS A N 1
ATOM 1419 C CA . LYS A 1 197 ? 54.469 13.229 -17.862 1.00 44.53 197 LYS A CA 1
ATOM 1420 C C . LYS A 1 197 ? 55.159 11.970 -17.334 1.00 44.53 197 LYS A C 1
ATOM 1422 O O . LYS A 1 197 ? 56.373 11.856 -17.476 1.00 44.53 197 LYS A O 1
ATOM 1427 N N . THR A 1 198 ? 54.396 11.018 -16.806 1.00 39.25 198 THR A N 1
ATOM 1428 C CA . THR A 1 198 ? 54.902 9.671 -16.515 1.00 39.25 198 THR A CA 1
ATOM 1429 C C . THR A 1 198 ? 53.986 8.645 -17.169 1.00 39.25 198 THR A C 1
ATOM 1431 O O . THR A 1 198 ? 52.764 8.720 -17.053 1.00 39.25 198 THR A O 1
ATOM 1434 N N . LEU A 1 199 ? 54.606 7.754 -17.941 1.00 38.28 199 LEU A N 1
ATOM 1435 C CA . LEU A 1 199 ? 53.986 6.787 -18.838 1.00 38.28 199 LEU A CA 1
ATOM 1436 C C . LEU A 1 199 ? 53.144 5.727 -18.113 1.00 38.28 199 LEU A C 1
ATOM 1438 O O . LEU A 1 199 ? 53.539 5.199 -17.077 1.00 38.28 199 LEU A O 1
ATOM 1442 N N . LEU A 1 200 ? 52.028 5.363 -18.750 1.00 36.38 200 LEU A N 1
ATOM 1443 C CA . LEU A 1 200 ? 51.254 4.144 -18.512 1.00 36.38 200 LEU A CA 1
ATOM 1444 C C . LEU A 1 200 ? 52.061 2.903 -18.933 1.00 36.38 200 LEU A C 1
ATOM 1446 O O . LEU A 1 200 ? 52.544 2.834 -20.062 1.00 36.38 200 LEU A O 1
ATOM 1450 N N . GLN A 1 201 ? 52.133 1.900 -18.059 1.00 35.97 201 GLN A N 1
ATOM 1451 C CA . GLN A 1 201 ? 52.453 0.507 -18.400 1.00 35.97 201 GLN A CA 1
ATOM 1452 C C . GLN A 1 201 ? 51.299 -0.383 -17.895 1.00 35.97 201 GLN A C 1
ATOM 1454 O O . GLN A 1 201 ? 50.818 -0.156 -16.780 1.00 35.97 201 GLN A O 1
ATOM 1459 N N . PRO A 1 202 ? 50.803 -1.351 -18.690 1.00 41.03 202 PRO A N 1
ATOM 1460 C CA . PRO A 1 202 ? 49.584 -2.089 -18.374 1.00 41.03 202 PRO A CA 1
ATOM 1461 C C . PRO A 1 202 ? 49.831 -3.361 -17.542 1.00 41.03 202 PRO A C 1
ATOM 1463 O O . PRO A 1 202 ? 50.683 -4.176 -17.871 1.00 41.03 202 PRO A O 1
ATOM 1466 N N . GLY A 1 203 ? 49.000 -3.532 -16.508 1.00 35.22 203 GLY A N 1
ATOM 1467 C CA . GLY A 1 203 ? 48.311 -4.771 -16.111 1.00 35.22 203 GLY A CA 1
ATOM 1468 C C . GLY A 1 203 ? 49.092 -6.064 -15.825 1.00 35.22 203 GLY A C 1
ATOM 1469 O O . GLY A 1 203 ? 49.580 -6.718 -16.739 1.00 35.22 203 GLY A O 1
ATOM 1470 N N . ARG A 1 204 ? 48.978 -6.552 -14.580 1.00 29.98 204 ARG A N 1
ATOM 1471 C CA . ARG A 1 204 ? 48.748 -7.973 -14.241 1.00 29.98 204 ARG A CA 1
ATOM 1472 C C . ARG A 1 204 ? 47.978 -8.054 -12.920 1.00 29.98 204 ARG A C 1
ATOM 1474 O O . ARG A 1 204 ? 48.439 -7.530 -11.913 1.00 29.98 204 ARG A O 1
ATOM 1481 N N . TRP A 1 205 ? 46.813 -8.694 -12.953 1.00 39.94 205 TRP A N 1
ATOM 1482 C CA . TRP A 1 205 ? 46.077 -9.142 -11.770 1.00 39.94 205 TRP A CA 1
ATOM 1483 C C . TRP A 1 205 ? 46.365 -10.637 -11.598 1.00 39.94 205 TRP A C 1
ATOM 1485 O O . TRP A 1 205 ? 46.268 -11.382 -12.577 1.00 39.94 205 TRP A O 1
ATOM 1495 N N . HIS A 1 206 ? 46.770 -11.033 -10.392 1.00 44.47 206 HIS A N 1
ATOM 1496 C CA . HIS A 1 206 ? 46.804 -12.418 -9.921 1.00 44.47 206 HIS A CA 1
ATOM 1497 C C . HIS A 1 206 ? 45.611 -12.652 -9.001 1.00 44.47 206 HIS A C 1
ATOM 1499 O O . HIS A 1 206 ? 45.246 -11.690 -8.285 1.00 44.47 206 HIS A O 1
#

Radius of gyration: 31.65 Å; chains: 1; bounding box: 70×74×59 Å

Foldseek 3Di:
DQLCQADDPSRDPDDDALDVLCVGNPHDPSVVSRVVSLVPDAAEDEQQAPVCLVCLLVVLPDPRHQEYEYDQQSNCVNVVNHPCCVDVVNVVSVLVSLVSCVVSVHAYEYEDEPVCVVVCVVSVHPHYDYDPVRNVVVPPPCVVPDDPPPPPVVVVVPDPDDDDPDPDDDDDDPDDDDDDDDDDDDPDDDDPPDDDDDDDDDDDDD